Protein AF-A0A7S2IEH0-F1 (afdb_monomer_lite)

Foldseek 3Di:
DDDDDDDDDDPDPDPPDDDDDDDPLQPWDDQPNFIFGALDNDADPLLSVQLNVVVVCLVVVHDDDDDDDPPRCNLSSVLRNVVSVCVVPVPSDDDDDDDDDPVVLVVSLLSNLSSLQSVLVVVVVVVVVVVVVVVVDDDDDDDDDDDDDDDDDDDDDDDDDPDDPPPDDDPPPDPPDGRDFFFDPDLCARNRPQAAADDDDQCCVVPPQPVLVPDDDRVSSVVVLCQQQPPVNVVVCVVPPPPGHHDVVNVVDVVVDPPDDGGRGRHD

InterPro domains:
  IPR006554 Helicase-like, DEXD box c2 type [SM00488] (34-268)
  IPR006935 Helicase/UvrB, N-terminal [PF04851] (46-89)
  IPR010614 RAD3-like helicase, DEAD [PF06733] (195-265)
  IPR014013 Helicase superfamily 1/2, ATP-binding domain, DinG/Rad3-type [PS51193] (33-268)
  IPR027417 P-loop containing nucleoside triphosphate hydrolase [G3DSA:3.40.50.300] (42-262)
  IPR027417 P-loop containing nucleoside triphosphate hydrolase [SSF52540] (37-121)
  IPR045028 Helicase superfamily 1/2, DinG/Rad3-like [PTHR11472] (32-268)

pLDDT: mean 73.83, std 25.25, range [25.39, 96.75]

Organism: NCBI:txid374047

Secondary structure (DSSP, 8-state):
-----------SS--------------EEEETTEEEE-SSS---HHHHHHHHHHHHHHHTT--------TTS-HHHHHHHHHHHHHHH-TTS-------SSHHHHHHHHHHHHHHHHHHHHHHHHHHHHHHHHHTT-------------------------------PPP------S-S--EE-SSTT-BTTTTB-EE----HHHH---HHHHT-SSHHHHHHHHHHHHSHHHHHHHHHSTTSS---HHHHHHHHH-TT-PPPSEEE-

Structure (mmCIF, N/CA/C/O backbone):
data_AF-A0A7S2IEH0-F1
#
_entry.id   AF-A0A7S2IEH0-F1
#
loop_
_atom_site.group_PDB
_atom_site.id
_atom_site.type_symbol
_atom_site.label_atom_id
_atom_site.label_alt_id
_atom_site.label_comp_id
_atom_site.label_asym_id
_atom_site.label_entity_id
_atom_site.label_seq_id
_atom_site.pdbx_PDB_ins_code
_atom_site.Cartn_x
_atom_site.Cartn_y
_atom_site.Cartn_z
_atom_site.occupancy
_atom_site.B_iso_or_equiv
_atom_site.auth_seq_id
_atom_site.auth_comp_id
_atom_site.auth_asym_id
_atom_site.auth_atom_id
_atom_site.pdbx_PDB_model_num
ATOM 1 N N . THR A 1 1 ? -47.058 40.972 47.457 1.00 34.44 1 THR A N 1
ATOM 2 C CA . THR A 1 1 ? -47.340 39.522 47.338 1.00 34.44 1 THR A CA 1
ATOM 3 C C . THR A 1 1 ? -46.187 38.897 46.562 1.00 34.44 1 THR A C 1
ATOM 5 O O . THR A 1 1 ? -45.991 39.262 45.419 1.00 34.44 1 THR A O 1
ATOM 8 N N . ARG A 1 2 ? -45.184 38.271 47.197 1.00 30.83 2 ARG A N 1
ATOM 9 C CA . ARG A 1 2 ? -45.156 36.898 47.764 1.00 30.83 2 ARG A CA 1
ATOM 10 C C . ARG A 1 2 ? -45.531 35.787 46.753 1.00 30.83 2 ARG A C 1
ATOM 12 O O . ARG A 1 2 ? -46.714 35.518 46.622 1.00 30.83 2 ARG A O 1
ATOM 19 N N . THR A 1 3 ? -44.499 35.208 46.103 1.00 35.09 3 THR A N 1
ATOM 20 C CA . THR A 1 3 ? -44.055 33.770 46.119 1.00 35.09 3 THR A CA 1
ATOM 21 C C . THR A 1 3 ? -45.079 32.634 45.888 1.00 35.09 3 THR A C 1
ATOM 23 O O . THR A 1 3 ? -46.183 32.771 46.406 1.00 35.09 3 THR A O 1
ATOM 26 N N . PRO A 1 4 ? -44.716 31.464 45.277 1.00 43.12 4 PRO A N 1
ATOM 27 C CA . PRO A 1 4 ? -43.420 30.758 45.429 1.00 43.12 4 PRO A CA 1
ATOM 28 C C . PRO A 1 4 ? -42.845 30.009 44.177 1.00 43.12 4 PRO A C 1
ATOM 30 O O . PRO A 1 4 ? -43.165 30.338 43.041 1.00 43.12 4 PRO A O 1
ATOM 33 N N . SER A 1 5 ? -41.935 29.055 44.447 1.00 31.53 5 SER A N 1
ATOM 34 C CA . SER A 1 5 ? -41.175 28.083 43.615 1.00 31.53 5 SER A CA 1
ATOM 35 C C . SER A 1 5 ? -42.046 27.021 42.885 1.00 31.53 5 SER A C 1
ATOM 37 O O . SER A 1 5 ? -43.262 27.070 43.022 1.00 31.53 5 SER A O 1
ATOM 39 N N . SER A 1 6 ? -41.556 26.051 42.080 1.00 33.84 6 SER A N 1
ATOM 40 C CA . SER A 1 6 ? -40.284 25.268 42.048 1.00 33.84 6 SER A CA 1
ATOM 41 C C . SER A 1 6 ? -39.990 24.662 40.646 1.00 33.84 6 SER A C 1
ATOM 43 O O . SER A 1 6 ? -40.944 24.366 39.941 1.00 33.84 6 SER A O 1
ATOM 45 N N . THR A 1 7 ? -38.748 24.595 40.130 1.00 33.69 7 THR A N 1
ATOM 46 C CA . THR A 1 7 ? -37.678 23.555 40.298 1.00 33.69 7 THR A CA 1
ATOM 47 C C . THR A 1 7 ? -37.847 22.281 39.431 1.00 33.69 7 THR A C 1
ATOM 49 O O . THR A 1 7 ? -38.966 21.842 39.210 1.00 33.69 7 THR A O 1
ATOM 52 N N . ALA A 1 8 ? -36.709 21.676 39.037 1.00 32.81 8 ALA A N 1
ATOM 53 C CA . ALA A 1 8 ? -36.485 20.481 38.189 1.00 32.81 8 ALA A CA 1
ATOM 54 C C . ALA A 1 8 ? -36.525 20.715 36.655 1.00 32.81 8 ALA A C 1
ATOM 56 O O . ALA A 1 8 ? -37.387 21.429 36.157 1.00 32.81 8 ALA A O 1
ATOM 57 N N . GLY A 1 9 ? -35.607 20.154 35.853 1.00 29.00 9 GLY A N 1
ATOM 58 C CA . GLY A 1 9 ? -34.389 19.396 36.201 1.00 29.00 9 GLY A CA 1
ATOM 59 C C . GLY A 1 9 ? -33.394 19.344 35.029 1.00 29.00 9 GLY A C 1
ATOM 60 O O . GLY A 1 9 ? -33.801 19.210 33.878 1.00 29.00 9 GLY A O 1
ATOM 61 N N . SER A 1 10 ? -32.095 19.496 35.307 1.00 37.19 10 SER A N 1
ATOM 62 C CA . SER A 1 10 ? -31.025 19.624 34.299 1.00 37.19 10 SER A CA 1
ATOM 63 C C . SER A 1 10 ? -29.939 18.559 34.504 1.00 37.19 10 SER A C 1
ATOM 65 O O . SER A 1 10 ? -28.841 18.854 34.978 1.00 37.19 10 SER A O 1
ATOM 67 N N . GLU A 1 11 ? -30.265 17.306 34.185 1.00 34.53 11 GLU A N 1
ATOM 68 C CA . GLU A 1 11 ? -29.500 16.124 34.612 1.00 34.53 11 GLU A CA 1
ATOM 69 C C . GLU A 1 11 ? -29.144 15.180 33.450 1.00 34.53 11 GLU A C 1
ATOM 71 O O . GLU A 1 11 ? -29.713 14.105 33.331 1.00 34.53 11 GLU A O 1
ATOM 76 N N . TRP A 1 12 ? -28.173 15.569 32.611 1.00 30.28 12 TRP A N 1
ATOM 77 C CA . TRP A 1 12 ? -27.385 14.633 31.773 1.00 30.28 12 TRP A CA 1
ATOM 78 C C . TRP A 1 12 ? -25.941 15.109 31.502 1.00 30.28 12 TRP A C 1
ATOM 80 O O . TRP A 1 12 ? -25.272 14.613 30.601 1.00 30.28 12 TRP A O 1
ATOM 90 N N . GLN A 1 13 ? -25.432 16.085 32.267 1.00 36.03 13 GLN A N 1
ATOM 91 C CA . GLN A 1 13 ? -24.200 16.818 31.919 1.00 36.03 13 GLN A CA 1
ATOM 92 C C . GLN A 1 13 ? -23.060 16.709 32.951 1.00 36.03 13 GLN A C 1
ATOM 94 O O . GLN A 1 13 ? -22.116 17.495 32.905 1.00 36.03 13 GLN A O 1
ATOM 99 N N . GLN A 1 14 ? -23.118 15.748 33.885 1.00 33.16 14 GLN A N 1
ATOM 100 C CA . GLN A 1 14 ? -22.094 15.570 34.926 1.00 33.16 14 GLN A CA 1
ATOM 101 C C . GLN A 1 14 ? -21.717 14.100 35.173 1.00 33.16 14 GLN A C 1
ATOM 103 O O . GLN A 1 14 ? -22.221 13.471 36.093 1.00 33.16 14 GLN A O 1
ATOM 108 N N . GLN A 1 15 ? -20.740 13.590 34.418 1.00 33.22 15 GLN A N 1
ATOM 109 C CA . GLN A 1 15 ? -19.871 12.492 34.884 1.00 33.22 15 GLN A CA 1
ATOM 110 C C . GLN A 1 15 ? -18.394 12.711 34.483 1.00 33.22 15 GLN A C 1
ATOM 112 O O . GLN A 1 15 ? -17.599 11.780 34.401 1.00 33.22 15 GLN A O 1
ATOM 117 N N . ALA A 1 16 ? -17.997 13.970 34.262 1.00 36.34 16 ALA A N 1
ATOM 118 C CA . ALA A 1 16 ? -16.620 14.367 33.962 1.00 36.34 16 ALA A CA 1
ATOM 119 C C . ALA A 1 16 ? -15.837 14.689 35.252 1.00 36.34 16 ALA A C 1
ATOM 121 O O . ALA A 1 16 ? -15.475 15.838 35.509 1.00 36.34 16 ALA A O 1
ATOM 122 N N . GLN A 1 17 ? -15.606 13.687 36.108 1.00 36.41 17 GLN A N 1
ATOM 123 C CA . GLN A 1 17 ? -14.842 13.896 37.344 1.00 36.41 17 GLN A CA 1
ATOM 124 C C . GLN A 1 17 ? -13.337 14.042 37.063 1.00 36.41 17 GLN A C 1
ATOM 126 O O . GLN A 1 17 ? -12.684 13.147 36.530 1.00 36.41 17 GLN A O 1
ATOM 131 N N . HIS A 1 18 ? -12.776 15.189 37.456 1.00 36.09 18 HIS A N 1
ATOM 132 C CA . HIS A 1 18 ? -11.356 15.508 37.315 1.00 36.09 18 HIS A CA 1
ATOM 133 C C . HIS A 1 18 ? -10.441 14.509 38.045 1.00 36.09 18 HIS A C 1
ATOM 135 O O . HIS A 1 18 ? -10.422 14.463 39.274 1.00 36.09 18 HIS A O 1
ATOM 141 N N . THR A 1 19 ? -9.529 13.865 37.312 1.00 35.16 19 THR A N 1
ATOM 142 C CA . THR A 1 19 ? -8.207 13.495 37.849 1.00 35.16 19 THR A CA 1
ATOM 143 C C . THR A 1 19 ? -7.098 13.967 36.907 1.00 35.16 19 THR A C 1
ATOM 145 O O . THR A 1 19 ? -7.180 13.835 35.690 1.00 35.16 19 THR A O 1
ATOM 148 N N . SER A 1 20 ? -6.059 14.594 37.469 1.00 48.09 20 SER A N 1
ATOM 149 C CA . SER A 1 20 ? -5.016 15.262 36.680 1.00 48.09 20 SER A CA 1
ATOM 150 C C . SER A 1 20 ? -3.916 14.294 36.239 1.00 48.09 20 SER A C 1
ATOM 152 O O . SER A 1 20 ? -2.984 13.993 36.993 1.00 48.09 20 SER A O 1
ATOM 154 N N . CYS A 1 21 ? -3.985 13.869 34.981 1.00 33.62 21 CYS A N 1
ATOM 155 C CA . CYS A 1 21 ? -2.861 13.303 34.246 1.00 33.62 21 CYS A CA 1
ATOM 156 C C . CYS A 1 21 ? -3.011 13.667 32.763 1.00 33.62 21 CYS A C 1
ATOM 158 O O . CYS A 1 21 ? -4.111 13.585 32.226 1.00 33.62 21 CYS A O 1
ATOM 160 N N . THR A 1 22 ? -1.929 14.044 32.079 1.00 41.47 22 THR A N 1
ATOM 161 C CA . THR A 1 22 ? -1.939 14.065 30.611 1.00 41.47 22 THR A CA 1
ATOM 162 C C . THR A 1 22 ? -2.039 12.621 30.131 1.00 41.47 22 THR A C 1
ATOM 164 O O . THR A 1 22 ? -1.089 11.856 30.289 1.00 41.47 22 THR A O 1
ATOM 167 N N . ALA A 1 23 ? -3.175 12.202 29.587 1.00 41.94 23 ALA A N 1
ATOM 168 C CA . ALA A 1 23 ? -3.263 10.887 28.962 1.00 41.94 23 ALA A CA 1
ATOM 169 C C . ALA A 1 23 ? -2.306 10.820 27.755 1.00 41.94 23 ALA A C 1
ATOM 171 O O . ALA A 1 23 ? -2.072 11.831 27.089 1.00 41.94 23 ALA A O 1
ATOM 172 N N . TYR A 1 24 ? -1.751 9.641 27.472 1.00 42.59 24 TYR A N 1
ATOM 173 C CA . TYR A 1 24 ? -1.640 9.258 26.067 1.00 42.59 24 TYR A CA 1
ATOM 174 C C . TYR A 1 24 ? -3.073 8.912 25.654 1.00 42.59 24 TYR A C 1
ATOM 176 O O . TYR A 1 24 ? -3.740 8.151 26.358 1.00 42.59 24 TYR A O 1
ATOM 184 N N . PHE A 1 25 ? -3.599 9.569 24.620 1.00 54.16 25 PHE A N 1
ATOM 185 C CA . PHE A 1 25 ? -4.976 9.345 24.177 1.00 54.16 25 PHE A CA 1
ATOM 186 C C . PHE A 1 25 ? -5.033 8.056 23.357 1.00 54.16 25 PHE A C 1
ATOM 188 O O . PHE A 1 25 ? -5.008 8.081 22.130 1.00 54.16 25 PHE A O 1
ATOM 195 N N . ASN A 1 26 ? -5.073 6.938 24.080 1.00 65.31 26 ASN A N 1
ATOM 196 C CA . ASN A 1 26 ? -5.214 5.586 23.555 1.00 65.31 26 ASN A CA 1
ATOM 197 C C . ASN A 1 26 ? -6.640 5.406 23.012 1.00 65.31 26 ASN A C 1
ATOM 199 O O . ASN A 1 26 ? -7.532 4.901 23.692 1.00 65.31 26 ASN A O 1
ATOM 203 N N . MET A 1 27 ? -6.864 5.889 21.791 1.00 81.25 27 MET A N 1
ATOM 204 C CA . MET A 1 27 ? -8.102 5.704 21.046 1.00 81.25 27 MET A CA 1
ATOM 205 C C . MET A 1 27 ? -8.136 4.298 20.446 1.00 81.25 27 MET A C 1
ATOM 207 O O . MET A 1 27 ? -7.524 3.984 19.419 1.00 81.25 27 MET A O 1
ATOM 211 N N . ARG A 1 28 ? -8.842 3.446 21.179 1.00 87.31 28 ARG A N 1
ATOM 212 C CA . ARG A 1 28 ? -9.063 2.026 20.946 1.00 87.31 28 ARG A CA 1
ATOM 213 C C . ARG A 1 28 ? -10.519 1.745 21.301 1.00 87.31 28 ARG A C 1
ATOM 215 O O . ARG A 1 28 ? -10.982 2.214 22.342 1.00 87.31 28 ARG A O 1
ATOM 222 N N . PHE A 1 29 ? -11.259 1.065 20.433 1.00 91.44 29 PHE A N 1
ATOM 223 C CA . PHE A 1 29 ? -12.692 0.836 20.632 1.00 91.44 29 PHE A CA 1
ATOM 224 C C . PHE A 1 29 ? -13.140 -0.505 20.053 1.00 91.44 29 PHE A C 1
ATOM 226 O O . PHE A 1 29 ? -12.597 -0.957 19.047 1.00 91.44 29 PHE A O 1
ATOM 233 N N . ASP A 1 30 ? -14.156 -1.111 20.673 1.00 93.56 30 ASP A N 1
ATOM 234 C CA . ASP A 1 30 ? -14.831 -2.277 20.104 1.00 93.56 30 ASP A CA 1
ATOM 235 C C . ASP A 1 30 ? -15.782 -1.856 18.978 1.00 93.56 30 ASP A C 1
ATOM 237 O O . ASP A 1 30 ? -16.592 -0.934 19.120 1.00 93.56 30 ASP A O 1
ATOM 241 N N . LEU A 1 31 ? -15.685 -2.566 17.861 1.00 93.62 31 LEU A N 1
ATOM 242 C CA . LEU A 1 31 ? -16.543 -2.455 16.698 1.00 93.62 31 LEU A CA 1
ATOM 243 C C . LEU A 1 31 ? -17.179 -3.817 16.420 1.00 93.62 31 LEU A C 1
ATOM 245 O O . LEU A 1 31 ? -16.678 -4.600 15.614 1.00 93.62 31 LEU A O 1
ATOM 249 N N . ASP A 1 32 ? -18.299 -4.087 17.082 1.00 92.75 32 ASP A N 1
ATOM 250 C CA . ASP A 1 32 ? -19.078 -5.319 16.926 1.00 92.75 32 ASP A CA 1
ATOM 251 C C . ASP A 1 32 ? -18.200 -6.577 17.145 1.00 92.75 32 ASP A C 1
ATOM 253 O O . ASP A 1 32 ? -18.178 -7.490 16.311 1.00 92.75 32 ASP A O 1
ATOM 257 N N . GLY A 1 33 ? -17.432 -6.592 18.245 1.00 91.75 33 GLY A N 1
ATOM 258 C CA . GLY A 1 33 ? -16.516 -7.676 18.626 1.00 91.75 33 GLY A CA 1
ATOM 259 C C . GLY A 1 33 ? -15.107 -7.603 18.020 1.00 91.75 33 GLY A C 1
ATOM 260 O O . GLY A 1 33 ? -14.332 -8.544 18.190 1.00 91.75 33 GLY A O 1
ATOM 261 N N . LEU A 1 34 ? -14.772 -6.532 17.291 1.00 94.19 34 LEU A N 1
ATOM 262 C CA . LEU A 1 34 ? -13.421 -6.262 16.790 1.00 94.19 34 LEU A CA 1
ATOM 263 C C . LEU A 1 34 ? -12.806 -5.064 17.515 1.00 94.19 34 LEU A C 1
ATOM 265 O O . LEU A 1 34 ? -13.311 -3.951 17.414 1.00 94.19 34 LEU A O 1
ATOM 269 N N . ASP A 1 35 ? -11.658 -5.277 18.144 1.00 94.25 35 ASP A N 1
ATOM 270 C CA . ASP A 1 35 ? -10.826 -4.230 18.737 1.00 94.25 35 ASP A CA 1
ATOM 271 C C . ASP A 1 35 ? -10.100 -3.413 17.647 1.00 94.25 35 ASP A C 1
ATOM 273 O O . ASP A 1 35 ? -9.291 -3.964 16.897 1.00 94.25 35 ASP A O 1
ATOM 277 N N . VAL A 1 36 ? -10.403 -2.113 17.523 1.00 95.25 36 VAL A N 1
ATOM 278 C CA . VAL A 1 36 ? -9.885 -1.236 16.452 1.00 95.25 36 VAL A CA 1
ATOM 279 C C . VAL A 1 36 ? -8.898 -0.195 16.985 1.00 95.25 36 VAL A C 1
ATOM 281 O O . VAL A 1 36 ? -9.232 0.629 17.839 1.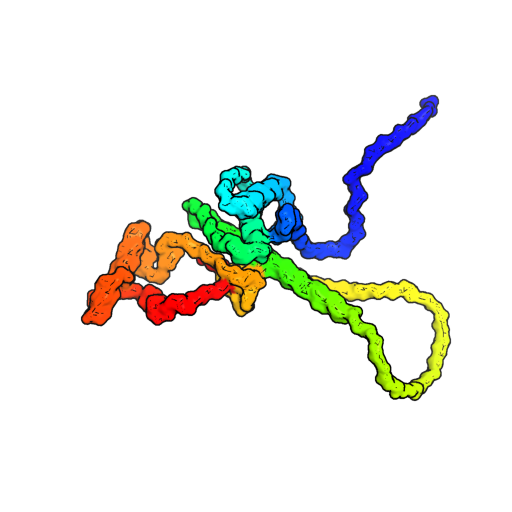00 95.25 36 VAL A O 1
ATOM 284 N N . PHE A 1 37 ? -7.697 -0.167 16.400 1.00 93.69 37 PHE A N 1
ATOM 285 C CA . PHE A 1 37 ? -6.639 0.801 16.706 1.00 93.69 37 PHE A CA 1
ATOM 286 C C . PHE A 1 37 ? -6.756 2.047 15.808 1.00 93.69 37 PHE A C 1
ATOM 288 O O . PHE A 1 37 ? -6.493 1.977 14.604 1.00 93.69 37 PHE A O 1
ATOM 295 N N . PHE A 1 38 ? -7.124 3.202 16.378 1.00 94.25 38 PHE A N 1
ATOM 296 C CA . PHE A 1 38 ? -7.359 4.444 15.627 1.00 94.25 38 PHE A CA 1
ATOM 297 C C . PHE A 1 38 ? -6.396 5.581 16.038 1.00 94.25 38 PHE A C 1
ATOM 299 O O . PHE A 1 38 ? -6.415 5.993 17.195 1.00 94.25 38 PHE A O 1
ATOM 306 N N . PRO A 1 39 ? -5.567 6.133 15.126 1.00 91.19 39 PRO A N 1
ATOM 307 C CA . PRO A 1 39 ? -4.431 6.997 15.487 1.00 91.19 39 PRO A CA 1
ATOM 308 C C . PRO A 1 39 ? -4.774 8.463 15.830 1.00 91.19 39 PRO A C 1
ATOM 310 O O . PRO A 1 39 ? -3.865 9.285 15.955 1.00 91.19 39 PRO A O 1
ATOM 313 N N . TYR A 1 40 ? -6.054 8.821 15.982 1.00 89.94 40 TYR A N 1
ATOM 314 C CA . TYR A 1 40 ? -6.503 10.194 16.260 1.00 89.94 40 TYR A CA 1
ATOM 315 C C . TYR A 1 40 ? -7.406 10.258 17.495 1.00 89.94 40 TYR A C 1
ATOM 317 O O . TYR A 1 40 ? -8.205 9.357 17.726 1.00 89.94 40 TYR A O 1
ATOM 325 N N . GLU A 1 41 ? -7.338 11.372 18.239 1.00 85.44 41 GLU A N 1
ATOM 326 C CA . GLU A 1 41 ? -8.062 11.615 19.506 1.00 85.44 41 GLU A CA 1
ATOM 327 C C . GLU A 1 41 ? -9.589 11.412 19.418 1.00 85.44 41 GLU A C 1
ATOM 329 O O . GLU A 1 41 ? -10.242 11.198 20.436 1.00 85.44 41 GLU A O 1
ATOM 334 N N . ARG A 1 42 ? -10.194 11.530 18.226 1.00 87.12 42 ARG A N 1
ATOM 335 C CA . ARG A 1 42 ? -11.652 11.478 18.042 1.00 87.12 42 ARG A CA 1
ATOM 336 C C . ARG A 1 42 ? -12.031 10.786 16.743 1.00 87.12 42 ARG A C 1
ATOM 338 O O . ARG A 1 42 ? -11.414 11.019 15.708 1.00 87.12 42 ARG A O 1
ATOM 345 N N . ILE A 1 43 ? -13.103 10.010 16.828 1.00 90.94 43 ILE A N 1
ATOM 346 C CA . ILE A 1 43 ? -13.806 9.362 15.723 1.00 90.94 43 ILE A CA 1
ATOM 347 C C . ILE A 1 43 ? -15.140 10.087 15.491 1.00 90.94 43 ILE A C 1
ATOM 349 O O . ILE A 1 43 ? -15.851 10.404 16.448 1.00 90.94 43 ILE A O 1
ATOM 353 N N . TYR A 1 44 ? -15.484 10.365 14.234 1.00 90.62 44 TYR A N 1
ATOM 354 C CA . TYR A 1 44 ? -16.793 10.908 13.854 1.00 90.62 44 TYR A CA 1
ATOM 355 C C . TYR A 1 44 ? -17.840 9.790 13.712 1.00 90.62 44 TYR A C 1
ATOM 357 O O . TYR A 1 44 ? -17.508 8.635 13.434 1.00 90.62 44 TYR A O 1
ATOM 365 N N . LEU A 1 45 ? -19.126 10.112 13.875 1.00 90.69 45 L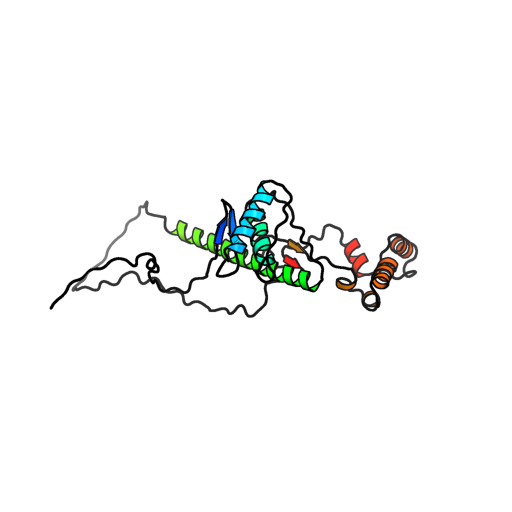EU A N 1
ATOM 366 C CA . LEU A 1 45 ? -20.197 9.108 13.830 1.00 90.69 45 LEU A CA 1
ATOM 367 C C . LEU A 1 45 ? -20.281 8.430 12.451 1.00 90.69 45 LEU A C 1
ATOM 369 O O . LEU A 1 45 ? -20.477 7.221 12.355 1.00 90.69 45 LEU A O 1
ATOM 373 N N . GLU A 1 46 ? -20.045 9.200 11.395 1.00 91.69 46 GLU A N 1
ATOM 374 C CA . GLU A 1 46 ? -20.005 8.779 9.997 1.00 91.69 46 GLU A CA 1
ATOM 375 C C . GLU A 1 46 ? -18.841 7.807 9.737 1.00 91.69 46 GLU A C 1
ATOM 377 O O . GLU A 1 46 ? -19.000 6.818 9.023 1.00 91.69 46 GLU A O 1
ATOM 382 N N . GLN A 1 47 ? -17.683 8.036 10.371 1.00 93.81 47 GLN A N 1
ATOM 383 C CA . GLN A 1 47 ? -16.528 7.130 10.313 1.00 93.81 47 GLN A CA 1
ATOM 384 C C . GLN A 1 47 ? -16.835 5.795 11.004 1.00 93.81 47 GLN A C 1
ATOM 386 O O . GLN A 1 47 ? -16.524 4.731 10.466 1.00 93.81 47 GLN A O 1
ATOM 391 N N . HIS A 1 48 ? -17.490 5.833 12.169 1.00 93.81 48 HIS A N 1
ATOM 392 C CA . HIS A 1 48 ? -17.912 4.625 12.882 1.00 93.81 48 HIS A CA 1
ATOM 393 C C . HIS A 1 48 ? -18.964 3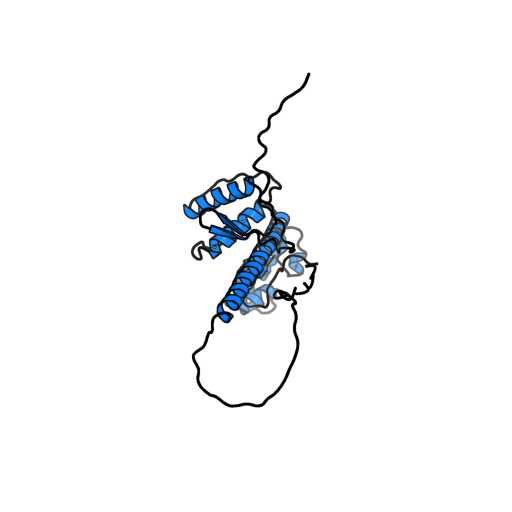.833 12.086 1.00 93.81 48 HIS A C 1
ATOM 395 O O . HIS A 1 48 ? -18.883 2.604 12.009 1.00 93.81 48 HIS A O 1
ATOM 401 N N . GLN A 1 49 ? -19.939 4.514 11.475 1.00 94.12 49 GLN A N 1
ATOM 402 C CA . GLN A 1 49 ? -20.946 3.885 10.616 1.00 94.12 49 GLN A CA 1
ATOM 403 C C . GLN A 1 49 ? -20.306 3.249 9.374 1.00 94.12 49 GLN A C 1
ATOM 405 O O . GLN A 1 49 ? -20.605 2.097 9.062 1.00 94.12 49 GLN A O 1
ATOM 410 N N . TYR A 1 50 ? -19.373 3.946 8.718 1.00 95.44 50 TYR A N 1
ATOM 411 C CA . TYR A 1 50 ? -18.602 3.409 7.596 1.00 95.44 50 TYR A CA 1
ATOM 412 C C . TYR A 1 50 ? -17.816 2.150 7.983 1.00 95.44 50 TYR A C 1
ATOM 414 O O . TYR A 1 50 ? -17.922 1.129 7.302 1.00 95.44 50 TYR A O 1
ATOM 422 N N . MET A 1 51 ? -17.072 2.190 9.095 1.00 95.81 51 MET A N 1
ATOM 423 C CA . MET A 1 51 ? -16.283 1.041 9.545 1.00 95.81 51 MET A CA 1
ATOM 424 C C . MET A 1 51 ? -17.161 -0.152 9.944 1.00 95.81 51 MET A C 1
ATOM 426 O O . MET A 1 51 ? -16.812 -1.281 9.611 1.00 95.81 51 MET A O 1
ATOM 430 N N . ARG A 1 52 ? -18.329 0.069 10.568 1.00 95.75 52 ARG A N 1
ATOM 431 C CA . ARG A 1 52 ? -19.305 -1.003 10.841 1.00 95.75 52 ARG A CA 1
ATOM 432 C C . ARG A 1 52 ? -19.770 -1.679 9.548 1.00 95.75 52 ARG A C 1
ATOM 434 O O . ARG A 1 52 ? -19.684 -2.899 9.435 1.00 95.75 52 ARG A O 1
ATOM 441 N N . SER A 1 53 ? -20.213 -0.896 8.566 1.00 96.19 53 SER A N 1
ATOM 442 C CA . SER A 1 53 ? -20.680 -1.417 7.274 1.00 96.19 53 SER A CA 1
ATOM 443 C C . SER A 1 53 ? -19.579 -2.158 6.507 1.00 96.19 53 SER A C 1
ATOM 445 O O . SER A 1 53 ? -19.845 -3.176 5.872 1.00 96.19 53 SER A O 1
ATOM 447 N N . LEU A 1 54 ? -18.330 -1.684 6.594 1.00 96.44 54 LEU A N 1
ATOM 448 C CA . LEU A 1 54 ? -17.175 -2.352 5.994 1.00 96.44 54 LEU A CA 1
ATOM 449 C C . LEU A 1 54 ? -16.830 -3.663 6.722 1.00 96.44 54 LEU A C 1
ATOM 451 O O . LEU A 1 54 ? -16.630 -4.674 6.054 1.00 96.44 54 LEU A O 1
ATOM 455 N N . LYS A 1 55 ? -16.843 -3.692 8.064 1.00 96.12 55 LYS A N 1
ATOM 456 C CA . LYS A 1 55 ? -16.651 -4.924 8.853 1.00 96.12 55 LYS A CA 1
ATOM 457 C C . LYS A 1 55 ? -17.680 -5.990 8.473 1.00 96.12 55 LYS A C 1
ATOM 459 O O . LYS A 1 55 ? -17.303 -7.112 8.162 1.00 96.12 55 LYS A O 1
ATOM 464 N N . GLN A 1 56 ? -18.958 -5.620 8.410 1.00 95.69 56 GLN A N 1
ATOM 465 C CA . GLN A 1 56 ? -20.045 -6.537 8.052 1.00 95.69 56 GLN A CA 1
ATOM 466 C C . GLN A 1 56 ? -19.891 -7.123 6.636 1.00 95.69 56 GLN A C 1
ATOM 468 O O . GLN A 1 56 ? -20.234 -8.282 6.414 1.00 95.69 56 GLN A O 1
ATOM 473 N N . ALA A 1 57 ? -19.336 -6.364 5.685 1.00 95.44 57 ALA A N 1
ATOM 474 C CA . ALA A 1 57 ? -19.036 -6.867 4.345 1.00 95.44 57 ALA A CA 1
ATOM 475 C C . ALA A 1 57 ? -17.861 -7.867 4.322 1.00 95.44 57 ALA A C 1
ATOM 477 O O . ALA A 1 57 ? -17.916 -8.850 3.581 1.00 95.44 57 ALA A O 1
ATOM 478 N N . LEU A 1 58 ? -16.831 -7.638 5.148 1.00 94.19 58 LEU A N 1
ATOM 479 C CA . LEU A 1 58 ? -15.682 -8.540 5.312 1.00 94.19 58 LEU A CA 1
ATOM 480 C C . LEU A 1 58 ? -16.090 -9.845 6.008 1.00 94.19 58 LEU A C 1
ATOM 482 O O . LEU A 1 58 ? -15.770 -10.919 5.503 1.00 94.19 58 LEU A O 1
ATOM 486 N N . ASP A 1 59 ? -16.847 -9.749 7.107 1.00 94.38 59 ASP A N 1
ATOM 487 C CA . ASP A 1 59 ? -17.386 -10.894 7.856 1.00 94.38 59 ASP A CA 1
ATOM 488 C C . ASP A 1 59 ? -18.288 -11.775 6.964 1.00 94.38 59 ASP A C 1
ATOM 490 O O . ASP A 1 59 ? -18.303 -12.999 7.091 1.00 94.38 59 ASP A O 1
ATOM 494 N N . ALA A 1 60 ? -19.018 -11.164 6.022 1.00 95.00 60 ALA A N 1
ATOM 495 C CA . ALA A 1 60 ? -19.842 -11.861 5.032 1.00 95.00 60 ALA A CA 1
ATOM 496 C C . ALA A 1 60 ? -19.059 -12.399 3.813 1.00 95.00 60 ALA A C 1
ATOM 498 O O . ALA A 1 60 ? -19.653 -13.055 2.955 1.00 95.00 60 ALA A O 1
ATOM 499 N N . GLY A 1 61 ? -17.758 -12.100 3.687 1.00 92.31 61 GLY A N 1
ATOM 500 C CA . GLY A 1 61 ? -16.935 -12.460 2.524 1.00 92.31 61 GLY A CA 1
ATOM 501 C C . GLY A 1 61 ? -17.395 -11.826 1.201 1.00 92.31 61 GLY A C 1
ATOM 502 O O . GLY A 1 61 ? -17.148 -12.385 0.132 1.00 92.31 61 GLY A O 1
ATOM 503 N N . GLY A 1 62 ? -18.116 -10.702 1.265 1.00 89.31 62 GLY A N 1
ATOM 504 C CA . GLY A 1 62 ? -18.845 -10.117 0.139 1.00 89.31 62 GLY A CA 1
ATOM 505 C C . GLY A 1 62 ? -18.212 -8.860 -0.464 1.00 89.31 62 GLY A C 1
ATOM 506 O O . GLY A 1 62 ? -17.209 -8.328 0.007 1.00 89.31 62 GLY A O 1
ATOM 507 N N . HIS A 1 63 ? -18.841 -8.347 -1.522 1.00 94.25 63 HIS A N 1
ATOM 508 C CA . HIS A 1 63 ? -18.527 -7.032 -2.087 1.00 94.25 63 HIS A CA 1
ATOM 509 C C . HIS A 1 63 ? -19.462 -5.964 -1.508 1.00 94.25 63 HIS A C 1
ATOM 511 O O . HIS A 1 63 ? -20.667 -6.187 -1.400 1.00 94.25 63 HIS A O 1
ATOM 517 N N . CYS A 1 64 ? -18.931 -4.778 -1.204 1.00 94.94 64 CYS A N 1
ATOM 518 C CA . CYS A 1 64 ? -19.712 -3.628 -0.747 1.00 94.94 64 CYS A CA 1
ATOM 519 C C . CYS A 1 64 ? -19.404 -2.367 -1.563 1.00 94.94 64 CYS A C 1
ATOM 521 O O . CYS A 1 64 ? -18.255 -2.110 -1.924 1.00 94.94 64 CYS A O 1
ATOM 523 N N . LEU A 1 65 ? -20.426 -1.538 -1.780 1.00 96.44 65 LEU A N 1
ATOM 524 C CA . LEU A 1 65 ? -20.281 -0.171 -2.273 1.00 96.44 65 LEU A CA 1
ATOM 525 C C . LEU A 1 65 ? -20.520 0.782 -1.097 1.00 96.44 65 LEU A C 1
ATOM 527 O O . LEU A 1 65 ? -21.601 0.772 -0.516 1.00 96.44 65 LEU A O 1
ATOM 531 N N . LEU A 1 66 ? -19.509 1.574 -0.734 1.00 93.69 66 LEU A N 1
ATOM 532 C CA . LEU A 1 66 ? -19.553 2.460 0.433 1.00 93.69 66 LEU A CA 1
ATOM 533 C C . LEU A 1 66 ? -19.151 3.890 0.053 1.00 93.69 66 LEU A C 1
ATOM 535 O O . LEU A 1 66 ? -18.004 4.150 -0.333 1.00 93.69 66 LEU A O 1
ATOM 539 N N . GLU A 1 67 ? -20.096 4.813 0.204 1.00 93.19 67 GLU A N 1
ATOM 540 C CA . GLU A 1 67 ? -19.892 6.248 0.022 1.00 93.19 67 GLU A CA 1
ATOM 541 C C . GLU A 1 67 ? -19.429 6.909 1.332 1.00 93.19 67 GLU A C 1
ATOM 543 O O . GLU A 1 67 ? -19.888 6.563 2.418 1.00 93.19 67 GLU A O 1
ATOM 548 N N . MET A 1 68 ? -18.511 7.873 1.225 1.00 89.94 68 MET A N 1
ATOM 549 C CA . MET A 1 68 ? -18.204 8.847 2.276 1.00 89.94 68 MET A CA 1
ATOM 550 C C . MET A 1 68 ? -17.895 10.193 1.611 1.00 89.94 68 MET A C 1
ATOM 552 O O . MET A 1 68 ? -17.201 10.198 0.587 1.00 89.94 68 MET A O 1
ATOM 556 N N . PRO A 1 69 ? -18.329 11.328 2.185 1.00 90.50 69 PRO A N 1
ATOM 557 C CA . PRO A 1 69 ? -17.979 12.644 1.668 1.00 90.50 69 PRO A CA 1
ATOM 558 C C . PRO A 1 69 ? -16.481 12.939 1.843 1.00 90.50 69 PRO A C 1
ATOM 560 O O . PRO A 1 69 ? -15.834 12.499 2.799 1.00 90.50 69 PRO A O 1
ATOM 563 N N . THR A 1 70 ? -15.917 13.707 0.912 1.00 87.06 70 THR A N 1
ATOM 564 C CA . THR A 1 70 ? -14.491 14.074 0.886 1.00 87.06 70 THR A CA 1
ATOM 565 C C . THR A 1 70 ? -14.048 14.810 2.152 1.00 87.06 70 THR A C 1
ATOM 567 O O . THR A 1 70 ? -14.788 15.633 2.683 1.00 87.06 70 THR A O 1
ATOM 570 N N . GLY A 1 71 ? -12.816 14.558 2.607 1.00 81.38 71 GLY A N 1
ATOM 571 C CA . GLY A 1 71 ? -12.224 15.221 3.780 1.00 81.38 71 GLY A CA 1
ATOM 572 C C . GLY A 1 71 ? -12.534 14.569 5.135 1.00 81.38 71 GLY A C 1
ATOM 573 O O . GLY A 1 71 ? -11.974 14.981 6.142 1.00 81.38 71 GLY A O 1
ATOM 574 N N . THR A 1 72 ? -13.357 13.517 5.181 1.00 82.12 72 THR A N 1
ATOM 575 C CA . THR A 1 72 ? -13.758 12.826 6.428 1.00 82.12 72 THR A CA 1
ATOM 576 C C . THR A 1 72 ? -12.799 11.721 6.902 1.00 82.12 72 THR A C 1
ATOM 578 O O . THR A 1 72 ? -13.176 10.877 7.711 1.00 82.12 72 THR A O 1
ATOM 581 N N . GLY A 1 73 ? -11.552 11.687 6.418 1.00 86.69 73 GLY A N 1
ATOM 582 C CA . GLY A 1 73 ? -10.555 10.690 6.845 1.00 86.69 73 GLY A CA 1
ATOM 583 C C . GLY A 1 73 ? -10.874 9.243 6.438 1.00 86.69 73 GLY A C 1
ATOM 584 O O . GLY A 1 73 ? -10.485 8.313 7.144 1.00 86.69 73 GLY A O 1
ATOM 585 N N . LYS A 1 74 ? -11.593 9.038 5.321 1.00 92.50 74 LYS A N 1
ATOM 586 C CA . LYS A 1 74 ? -11.979 7.710 4.797 1.00 92.50 74 LYS A CA 1
ATOM 587 C C . LYS A 1 74 ? -10.806 6.723 4.752 1.00 92.50 74 LYS A C 1
ATOM 589 O O . LYS A 1 74 ? -10.976 5.573 5.148 1.00 92.50 74 LYS A O 1
ATOM 594 N N . THR A 1 75 ? -9.651 7.173 4.260 1.00 94.06 75 THR A N 1
ATOM 595 C CA . THR A 1 75 ? -8.443 6.356 4.092 1.00 94.06 75 THR A CA 1
ATOM 596 C C . THR A 1 75 ? -7.966 5.817 5.446 1.00 94.06 75 THR A C 1
ATOM 598 O O . THR A 1 75 ? -8.042 4.607 5.643 1.00 94.06 75 THR A O 1
ATOM 601 N N . VAL A 1 76 ? -7.649 6.682 6.420 1.00 94.12 76 VAL A N 1
ATOM 602 C CA . VAL A 1 76 ? -7.379 6.313 7.827 1.00 94.12 76 VAL A CA 1
ATOM 603 C C . VAL A 1 76 ? -8.390 5.301 8.364 1.00 94.12 76 VAL A C 1
ATOM 605 O O . VAL A 1 76 ? -7.995 4.279 8.912 1.00 94.12 76 VAL A O 1
ATOM 608 N N . CYS A 1 77 ? -9.693 5.558 8.208 1.00 94.62 77 CYS A N 1
ATOM 609 C CA . CYS A 1 77 ? -10.740 4.697 8.767 1.00 94.62 77 CYS A CA 1
ATOM 610 C C . CYS A 1 77 ? -10.721 3.292 8.153 1.00 94.62 77 CYS A C 1
ATOM 612 O O . CYS A 1 77 ? -10.824 2.299 8.871 1.00 94.62 77 CYS A O 1
ATOM 614 N N . LEU A 1 78 ? -10.538 3.195 6.834 1.00 96.12 78 LEU A N 1
ATOM 615 C CA . LEU A 1 78 ? -10.351 1.919 6.152 1.00 96.12 78 LEU A CA 1
ATOM 616 C C . LEU A 1 78 ? -9.068 1.229 6.634 1.00 96.12 78 LEU A C 1
ATOM 618 O O . LEU A 1 78 ? -9.118 0.059 6.997 1.00 96.12 78 LEU A O 1
ATOM 622 N N . LEU A 1 79 ? -7.936 1.936 6.681 1.00 95.81 79 LEU A N 1
ATOM 623 C CA . LEU A 1 79 ? -6.641 1.359 7.055 1.00 95.81 79 LEU A CA 1
ATOM 624 C C . LEU A 1 79 ? -6.622 0.876 8.514 1.00 95.81 79 LEU A C 1
ATOM 626 O O . LEU A 1 79 ? -6.222 -0.261 8.769 1.00 95.81 79 LEU A O 1
ATOM 630 N N . SER A 1 80 ? -7.114 1.678 9.462 1.00 95.31 80 SER A N 1
ATOM 631 C CA . SER A 1 80 ? -7.306 1.274 10.863 1.00 95.31 80 SER A CA 1
ATOM 632 C C . SER A 1 80 ? -8.201 0.047 10.983 1.00 95.31 80 SER A C 1
ATOM 634 O O . SER A 1 80 ? -7.866 -0.869 11.736 1.00 95.31 80 SER A O 1
ATOM 636 N N . LEU A 1 81 ? -9.299 -0.023 10.222 1.00 96.06 81 LEU A N 1
ATOM 637 C CA . LEU A 1 81 ? -10.171 -1.190 10.257 1.00 96.06 81 LEU A CA 1
ATOM 638 C C . LEU A 1 81 ? -9.487 -2.439 9.695 1.00 96.06 81 LEU A C 1
ATOM 640 O O . LEU A 1 81 ? -9.417 -3.437 10.404 1.00 96.06 81 LEU A O 1
ATOM 644 N N . ILE A 1 82 ? -8.984 -2.413 8.453 1.00 95.50 82 ILE A N 1
ATOM 645 C CA . ILE A 1 82 ? -8.451 -3.629 7.813 1.00 95.50 82 ILE A CA 1
ATOM 646 C C . ILE A 1 82 ? -7.203 -4.145 8.532 1.00 95.50 82 ILE A C 1
ATOM 648 O O . ILE A 1 82 ? -7.062 -5.353 8.697 1.00 95.50 82 ILE A O 1
ATOM 652 N N . THR A 1 83 ? -6.333 -3.259 9.031 1.00 93.56 83 THR A N 1
ATOM 653 C CA . THR A 1 83 ? -5.140 -3.684 9.780 1.00 93.56 83 THR A CA 1
ATOM 654 C C . THR A 1 83 ? -5.514 -4.305 11.126 1.00 93.56 83 THR A C 1
ATOM 656 O O . THR A 1 83 ? -4.928 -5.320 11.505 1.00 93.56 83 THR A O 1
ATOM 659 N N . SER A 1 84 ? -6.518 -3.767 11.828 1.00 93.88 84 SER A N 1
ATOM 660 C CA . SER A 1 84 ? -7.059 -4.381 13.050 1.00 93.88 84 SER A CA 1
ATOM 661 C C . SER A 1 84 ? -7.756 -5.717 12.743 1.00 93.88 84 SER A C 1
ATOM 663 O O . SER A 1 84 ? -7.521 -6.714 13.421 1.00 93.88 84 SER A O 1
ATOM 665 N N . TYR A 1 85 ? -8.529 -5.779 11.655 1.00 94.62 85 TYR A N 1
ATOM 666 C CA . TYR A 1 85 ? -9.223 -6.984 11.194 1.00 94.62 85 TYR A CA 1
ATOM 667 C C . TYR A 1 85 ? -8.254 -8.120 10.841 1.00 94.62 85 TYR A C 1
ATOM 669 O O . TYR A 1 85 ? -8.477 -9.252 11.256 1.00 94.62 85 TYR A O 1
ATOM 677 N N . GLN A 1 86 ? -7.161 -7.826 10.127 1.00 92.56 86 GLN A N 1
ATOM 678 C CA . GLN A 1 86 ? -6.098 -8.785 9.794 1.00 92.56 86 GLN A CA 1
ATOM 679 C C . GLN A 1 86 ? -5.293 -9.241 11.021 1.00 92.56 86 GLN A C 1
ATOM 681 O O . GLN A 1 86 ? -4.767 -10.350 11.026 1.00 92.56 86 GLN A O 1
ATOM 686 N N . PHE A 1 87 ? -5.189 -8.402 12.057 1.00 90.00 87 PHE A N 1
ATOM 687 C CA . PHE A 1 87 ? -4.543 -8.769 13.320 1.00 90.00 87 PHE A CA 1
ATOM 688 C C . PHE A 1 87 ? -5.409 -9.743 14.133 1.00 90.00 87 PHE A C 1
ATOM 690 O O . PHE A 1 87 ? -4.900 -10.751 14.616 1.00 90.00 87 PHE A O 1
ATOM 697 N N . ALA A 1 88 ? -6.720 -9.493 14.214 1.00 91.31 88 ALA A N 1
ATOM 698 C CA . ALA A 1 88 ? -7.675 -10.414 14.833 1.00 91.31 88 ALA A CA 1
ATOM 699 C C . ALA A 1 88 ? -7.900 -11.696 14.003 1.00 91.31 88 ALA A C 1
ATOM 701 O O . ALA A 1 88 ? -8.110 -12.768 14.566 1.00 91.31 88 ALA A O 1
ATOM 702 N N . ASN A 1 89 ? -7.826 -11.601 12.670 1.00 89.62 89 ASN A N 1
ATOM 703 C CA . ASN A 1 89 ? -8.079 -12.694 11.730 1.00 89.62 89 ASN A CA 1
ATOM 704 C C . ASN A 1 89 ? -6.881 -12.897 10.777 1.00 89.62 89 ASN A C 1
ATOM 706 O O . ASN A 1 89 ? -6.918 -12.420 9.638 1.00 89.62 89 ASN A O 1
ATOM 710 N N . PRO A 1 90 ? -5.839 -13.657 11.170 1.00 85.44 90 PRO A N 1
ATOM 711 C CA . PRO A 1 90 ? -4.672 -13.924 10.316 1.00 85.44 90 PRO A CA 1
ATOM 712 C C . PRO A 1 90 ? -4.990 -14.611 8.973 1.00 85.44 90 PRO A C 1
ATOM 714 O O . PRO A 1 90 ? -4.179 -14.589 8.050 1.00 85.44 90 PRO A O 1
ATOM 717 N N . SER A 1 91 ? -6.177 -15.211 8.841 1.00 85.69 91 SER A N 1
ATOM 718 C CA . SER A 1 91 ? -6.704 -15.805 7.607 1.00 85.69 91 SER A CA 1
ATOM 719 C C . SER A 1 91 ? -7.278 -14.792 6.603 1.00 85.69 91 SER A C 1
ATOM 721 O O . SER A 1 91 ? -7.553 -15.176 5.468 1.00 85.69 91 SER A O 1
ATOM 723 N N . ALA A 1 92 ? -7.438 -13.513 6.968 1.00 84.56 92 ALA A N 1
ATOM 724 C CA . ALA A 1 92 ? -8.081 -12.484 6.138 1.00 84.56 92 ALA A CA 1
ATOM 725 C C . ALA A 1 92 ? -7.303 -12.091 4.860 1.00 84.56 92 ALA A C 1
ATOM 727 O O . ALA A 1 92 ? -7.795 -11.308 4.048 1.00 84.56 92 ALA A O 1
ATOM 728 N N . GLY A 1 93 ? -6.097 -12.629 4.657 1.00 87.44 93 GLY A N 1
ATOM 729 C CA . GLY A 1 93 ? -5.316 -12.429 3.438 1.00 87.44 93 GLY A CA 1
ATOM 730 C C . GLY A 1 93 ? -4.668 -11.045 3.326 1.00 87.44 93 GLY A C 1
ATOM 731 O O . GLY A 1 93 ? -4.442 -10.347 4.316 1.00 87.44 93 GLY A O 1
ATOM 732 N N . LYS A 1 94 ? -4.301 -10.666 2.097 1.00 91.44 94 LYS A N 1
ATOM 733 C CA . LYS A 1 94 ? -3.565 -9.428 1.793 1.00 91.44 94 LYS A CA 1
ATOM 734 C C . LYS A 1 94 ? -4.521 -8.301 1.401 1.00 91.44 94 LYS A C 1
ATOM 736 O O . LYS A 1 94 ? -5.430 -8.518 0.605 1.00 91.44 94 LYS A O 1
ATOM 741 N N . LEU A 1 95 ? -4.251 -7.087 1.880 1.00 93.62 95 LEU A N 1
ATOM 742 C CA . LEU A 1 95 ? -4.883 -5.878 1.354 1.00 93.62 95 LEU A CA 1
ATOM 743 C C . LEU A 1 95 ? -4.280 -5.547 -0.018 1.00 93.62 95 LEU A C 1
ATOM 745 O O . LEU A 1 95 ? -3.060 -5.541 -0.171 1.00 93.62 95 LEU A O 1
ATOM 749 N N . VAL A 1 96 ? -5.132 -5.209 -0.984 1.00 95.62 96 VAL A N 1
ATOM 750 C CA . VAL A 1 96 ? -4.740 -4.520 -2.220 1.00 95.62 96 VAL A CA 1
ATOM 751 C C . VAL A 1 96 ? -5.510 -3.205 -2.251 1.00 95.62 96 VAL A C 1
ATOM 753 O O . VAL A 1 96 ? -6.740 -3.215 -2.243 1.00 95.62 96 VAL A O 1
ATOM 756 N N . TYR A 1 97 ? -4.796 -2.079 -2.239 1.00 96.44 97 TYR A N 1
ATOM 757 C CA . TYR A 1 97 ? -5.390 -0.743 -2.239 1.00 96.44 97 TYR A CA 1
ATOM 758 C C . TYR A 1 97 ? -5.079 -0.039 -3.561 1.00 96.44 97 TYR A C 1
ATOM 760 O O . TYR A 1 97 ? -3.915 0.117 -3.920 1.00 96.44 97 TYR A O 1
ATOM 768 N N . CYS A 1 98 ? -6.114 0.380 -4.288 1.00 95.75 98 CYS A N 1
ATOM 769 C CA . CYS A 1 98 ? -5.974 0.984 -5.612 1.00 95.75 98 CYS A CA 1
ATOM 770 C C . CYS A 1 98 ? -6.303 2.481 -5.563 1.00 95.75 98 CYS A C 1
ATOM 772 O O . CYS A 1 98 ? -7.445 2.855 -5.289 1.00 95.75 98 CYS A O 1
ATOM 774 N N . THR A 1 99 ? -5.326 3.331 -5.877 1.00 94.81 99 THR A N 1
ATOM 775 C CA . THR A 1 99 ? -5.519 4.774 -6.092 1.00 94.81 99 THR A CA 1
ATOM 776 C C . THR A 1 99 ? -5.670 5.102 -7.580 1.00 94.81 99 THR A C 1
ATOM 778 O O . THR A 1 99 ? -5.493 4.245 -8.448 1.00 94.81 99 THR A O 1
ATOM 781 N N . ARG A 1 100 ? -6.026 6.352 -7.900 1.00 93.62 100 ARG A N 1
ATOM 782 C CA . ARG A 1 100 ? -6.066 6.873 -9.275 1.00 93.62 100 ARG A CA 1
ATOM 783 C C . ARG A 1 100 ? -4.778 7.597 -9.657 1.00 93.62 100 ARG A C 1
ATOM 785 O O . ARG A 1 100 ? -4.419 7.605 -10.834 1.00 93.62 100 ARG A O 1
ATOM 792 N N . THR A 1 101 ? -4.108 8.233 -8.699 1.00 94.06 101 THR A N 1
ATOM 793 C CA . THR A 1 101 ? -2.908 9.042 -8.951 1.00 94.06 101 THR A CA 1
ATOM 794 C C . THR A 1 101 ? -1.761 8.703 -8.001 1.00 94.06 101 THR A C 1
ATOM 796 O O . THR A 1 101 ? -1.957 8.082 -6.958 1.00 94.06 101 THR A O 1
ATOM 799 N N . VAL A 1 102 ? -0.546 9.119 -8.378 1.00 91.88 102 VAL A N 1
ATOM 800 C CA . VAL A 1 102 ? 0.655 8.961 -7.544 1.00 91.88 102 VAL A CA 1
ATOM 801 C C . VAL A 1 102 ? 0.526 9.759 -6.236 1.00 91.88 102 VAL A C 1
ATOM 803 O O . VAL A 1 102 ? 0.622 9.128 -5.199 1.00 91.88 102 VAL A O 1
ATOM 806 N N . PRO A 1 103 ? 0.160 11.060 -6.206 1.00 92.69 103 PRO A N 1
ATOM 807 C CA . PRO A 1 103 ? -0.016 11.771 -4.933 1.00 92.69 103 PRO A CA 1
ATOM 808 C C . PRO A 1 103 ? -1.003 11.108 -3.956 1.00 92.69 103 PRO A C 1
ATOM 810 O O . PRO A 1 103 ? -0.730 11.060 -2.763 1.00 92.69 103 PRO A O 1
ATOM 813 N N . GLU A 1 104 ? -2.112 10.537 -4.446 1.00 93.00 104 GLU A N 1
ATOM 814 C CA . GLU A 1 104 ? -3.020 9.730 -3.609 1.00 93.00 104 GLU A CA 1
ATOM 815 C C . GLU A 1 104 ? -2.326 8.492 -3.016 1.00 93.00 104 GLU A C 1
ATOM 817 O O . GLU A 1 104 ? -2.604 8.115 -1.882 1.00 93.00 104 GLU A O 1
ATOM 822 N N . MET A 1 105 ? -1.452 7.846 -3.791 1.00 94.31 105 MET A N 1
ATOM 823 C CA . MET A 1 105 ? -0.715 6.636 -3.422 1.00 94.31 105 MET A CA 1
ATOM 824 C C . MET A 1 105 ? 0.276 6.924 -2.287 1.00 94.31 105 MET A C 1
ATOM 826 O O . MET A 1 105 ? 0.203 6.272 -1.248 1.00 94.31 105 MET A O 1
ATOM 830 N N . ASN A 1 106 ? 1.114 7.954 -2.437 1.00 92.56 106 ASN A N 1
ATOM 831 C CA . ASN A 1 106 ? 2.075 8.360 -1.408 1.00 92.56 106 ASN A CA 1
ATOM 832 C C . ASN A 1 106 ? 1.350 8.760 -0.101 1.00 92.56 106 ASN A C 1
ATOM 834 O O . ASN A 1 106 ? 1.719 8.296 0.976 1.00 92.56 106 ASN A O 1
ATOM 838 N N . SER A 1 107 ? 0.246 9.524 -0.175 1.00 92.69 107 SER A N 1
ATOM 839 C CA . SER A 1 107 ? -0.555 9.865 1.017 1.00 92.69 107 SER A CA 1
ATOM 840 C C . SER A 1 107 ? -1.176 8.642 1.710 1.00 92.69 107 SER A C 1
ATOM 842 O O . SER A 1 107 ? -1.228 8.599 2.938 1.00 92.69 107 SER A O 1
ATOM 844 N N . VAL A 1 108 ? -1.604 7.616 0.962 1.00 94.94 108 VAL A N 1
ATOM 845 C CA . VAL A 1 108 ? -2.065 6.340 1.547 1.00 94.94 108 VAL A CA 1
ATOM 846 C C . VAL A 1 108 ? -0.931 5.635 2.300 1.00 94.94 108 VAL A C 1
ATOM 848 O O . VAL A 1 108 ? -1.180 5.057 3.358 1.00 94.94 108 VAL A O 1
ATOM 851 N N . MET A 1 109 ? 0.307 5.702 1.801 1.00 92.75 109 MET A N 1
ATOM 852 C CA . MET A 1 109 ? 1.469 5.088 2.452 1.00 92.75 109 MET A CA 1
ATOM 853 C C . MET A 1 109 ? 1.895 5.841 3.725 1.00 92.75 109 MET A C 1
ATOM 855 O O . MET A 1 109 ? 2.177 5.198 4.738 1.00 92.75 109 MET A O 1
ATOM 859 N N . GLU A 1 110 ? 1.844 7.178 3.732 1.00 91.44 110 GLU A N 1
ATOM 860 C CA . GLU A 1 110 ? 2.049 7.999 4.939 1.00 91.44 110 GLU A CA 1
ATOM 861 C C . GLU A 1 110 ? 0.983 7.727 6.021 1.00 91.44 110 GLU A C 1
ATOM 863 O O . GLU A 1 110 ? 1.307 7.549 7.205 1.00 91.44 110 GLU A O 1
ATOM 868 N N . GLU A 1 111 ? -0.296 7.644 5.633 1.00 93.06 111 GLU A N 1
ATOM 869 C CA . GLU A 1 111 ? -1.386 7.277 6.544 1.00 93.06 111 GLU A CA 1
ATOM 870 C C . GLU A 1 111 ? -1.221 5.842 7.075 1.00 93.06 111 GLU A C 1
ATOM 872 O O . GLU A 1 111 ? -1.373 5.610 8.277 1.00 93.06 111 GLU A O 1
ATOM 877 N N . LEU A 1 112 ? -0.839 4.882 6.224 1.00 93.00 112 LEU A N 1
ATOM 878 C CA . LEU A 1 112 ? -0.602 3.493 6.623 1.00 93.00 112 LEU A CA 1
ATOM 879 C C . LEU A 1 112 ? 0.563 3.370 7.614 1.00 93.00 112 LEU A C 1
ATOM 881 O O . LEU A 1 112 ? 0.420 2.708 8.644 1.00 93.00 112 LEU A O 1
ATOM 885 N N . ALA A 1 113 ? 1.689 4.038 7.358 1.00 90.56 113 ALA A N 1
ATOM 886 C CA . ALA A 1 113 ? 2.816 4.069 8.286 1.00 90.56 113 ALA A CA 1
ATOM 887 C C . ALA A 1 113 ? 2.435 4.714 9.632 1.00 90.56 113 ALA A C 1
ATOM 889 O O . ALA A 1 113 ? 2.902 4.269 10.685 1.00 90.56 113 ALA A O 1
ATOM 890 N N . THR A 1 114 ? 1.532 5.700 9.623 1.00 90.69 114 THR A N 1
ATOM 891 C CA . THR A 1 114 ? 0.969 6.312 10.837 1.00 90.69 114 THR A CA 1
ATOM 892 C C . THR A 1 114 ? 0.084 5.330 11.617 1.00 90.69 114 THR A C 1
ATOM 894 O O . THR A 1 114 ? 0.305 5.138 12.815 1.00 90.69 114 THR A O 1
ATOM 897 N N . VAL A 1 115 ? -0.860 4.650 10.953 1.00 91.31 115 VAL A N 1
ATOM 898 C CA . VAL A 1 115 ? -1.744 3.629 11.557 1.00 91.31 115 VAL A CA 1
ATOM 899 C C . VAL A 1 115 ? -0.935 2.471 12.152 1.00 91.31 115 VAL A C 1
ATOM 901 O O . VAL A 1 115 ? -1.147 2.099 13.308 1.00 91.31 115 VAL A O 1
ATOM 904 N N . LEU A 1 116 ? 0.026 1.925 11.398 1.00 90.50 116 LEU A N 1
ATOM 905 C CA . LEU A 1 116 ? 0.874 0.821 11.855 1.00 90.50 116 LEU A CA 1
ATOM 906 C C . LEU A 1 116 ? 1.747 1.233 13.047 1.00 90.50 116 LEU A C 1
ATOM 908 O O . LEU A 1 116 ? 1.831 0.490 14.021 1.00 90.50 116 LEU A O 1
ATOM 912 N N . SER A 1 117 ? 2.346 2.428 13.011 1.00 87.50 117 SER A N 1
ATOM 913 C CA . SER A 1 117 ? 3.161 2.946 14.121 1.00 87.50 117 SER A CA 1
ATOM 914 C C . SER A 1 117 ? 2.356 3.162 15.395 1.00 87.50 117 SER A C 1
ATOM 916 O O . SER A 1 117 ? 2.837 2.851 16.480 1.00 87.50 117 SER A O 1
ATOM 918 N N . TYR A 1 118 ? 1.128 3.665 15.276 1.00 89.38 118 TYR A N 1
ATOM 919 C CA . TYR A 1 118 ? 0.236 3.812 16.419 1.00 89.38 118 TYR A CA 1
ATOM 920 C C . TYR A 1 118 ? -0.128 2.448 17.023 1.00 89.38 118 TYR A C 1
ATOM 922 O O . TYR A 1 118 ? 0.012 2.250 18.229 1.00 89.38 118 TYR A O 1
ATOM 930 N N . ARG A 1 119 ? -0.504 1.470 16.184 1.00 89.00 119 ARG A N 1
ATOM 931 C CA . ARG A 1 119 ? -0.773 0.092 16.627 1.00 89.00 119 ARG A CA 1
ATOM 932 C C . ARG A 1 119 ? 0.444 -0.541 17.321 1.00 89.00 119 ARG A C 1
ATOM 934 O O . ARG A 1 119 ? 0.260 -1.252 18.304 1.00 89.00 119 ARG A O 1
ATOM 941 N N . ALA A 1 120 ? 1.663 -0.242 16.864 1.00 86.44 120 ALA A N 1
ATOM 942 C CA . ALA A 1 120 ? 2.913 -0.639 17.522 1.00 86.44 120 ALA A CA 1
ATOM 943 C C . ALA A 1 120 ? 2.959 -0.203 18.987 1.00 86.44 120 ALA A C 1
ATOM 945 O O . ALA A 1 120 ? 3.156 -1.017 19.886 1.00 86.44 120 ALA A O 1
ATOM 946 N N . GLU A 1 121 ? 2.778 1.101 19.201 1.00 85.56 121 GLU A N 1
ATOM 947 C CA . GLU A 1 121 ? 2.947 1.751 20.497 1.00 85.56 121 GLU A CA 1
ATOM 948 C C . GLU A 1 121 ? 1.864 1.264 21.474 1.00 85.56 121 GLU A C 1
ATOM 950 O O . GLU A 1 121 ? 2.170 0.976 22.627 1.00 85.56 121 GLU A O 1
ATOM 955 N N . GLN A 1 122 ? 0.634 1.042 20.994 1.00 86.31 122 GLN A N 1
ATOM 956 C CA . GLN A 1 122 ? -0.449 0.451 21.792 1.00 86.31 122 GLN A CA 1
ATOM 957 C C . GLN A 1 122 ? -0.177 -1.013 22.193 1.00 86.31 122 GLN A C 1
ATOM 959 O O . GLN A 1 122 ? -0.343 -1.362 23.359 1.00 86.31 122 GLN A O 1
ATOM 964 N N . LEU A 1 123 ? 0.271 -1.872 21.266 1.00 86.12 123 LEU A N 1
ATOM 965 C CA . LEU A 1 123 ? 0.565 -3.283 21.571 1.00 86.12 123 LEU A CA 1
ATOM 966 C C . LEU A 1 123 ? 1.783 -3.444 22.500 1.00 86.12 123 LEU A C 1
ATOM 968 O O . LEU A 1 123 ? 1.817 -4.360 23.320 1.00 86.12 123 LEU A O 1
ATOM 972 N N . GLN A 1 124 ? 2.764 -2.542 22.410 1.00 84.88 124 GLN A N 1
ATOM 973 C CA . GLN A 1 124 ? 3.890 -2.488 23.345 1.00 84.88 124 GLN A CA 1
ATOM 974 C C . GLN A 1 124 ? 3.455 -1.998 24.734 1.00 84.88 124 GLN A C 1
ATOM 976 O O . GLN A 1 124 ? 3.897 -2.555 25.739 1.00 84.88 124 GLN A O 1
ATOM 981 N N . ASP A 1 125 ? 2.577 -0.995 24.824 1.00 84.31 125 ASP A N 1
ATOM 982 C CA . ASP A 1 125 ? 2.026 -0.539 26.107 1.00 84.31 125 ASP A CA 1
ATOM 983 C C . ASP A 1 125 ? 1.173 -1.629 26.790 1.00 84.31 125 ASP A C 1
ATOM 985 O O . ASP A 1 125 ? 1.231 -1.759 28.014 1.00 84.31 125 ASP A O 1
ATOM 989 N N . ASP A 1 126 ? 0.429 -2.453 26.040 1.00 83.75 126 ASP A N 1
ATOM 990 C CA . ASP A 1 126 ? -0.287 -3.623 26.581 1.00 83.75 126 ASP A CA 1
ATOM 991 C C . ASP A 1 126 ? 0.683 -4.634 27.229 1.00 83.75 126 ASP A C 1
ATOM 993 O O . ASP A 1 126 ? 0.485 -5.039 28.377 1.00 83.75 126 ASP A O 1
ATOM 997 N N . GLN A 1 127 ? 1.764 -5.002 26.528 1.00 81.62 127 GLN A N 1
ATOM 998 C CA . GLN A 1 127 ? 2.789 -5.934 27.027 1.00 81.62 127 GLN A CA 1
ATOM 999 C C . GLN A 1 127 ? 3.469 -5.404 28.301 1.00 81.62 127 GLN A C 1
ATOM 1001 O O . GLN A 1 127 ? 3.508 -6.091 29.324 1.00 81.62 127 GLN A O 1
ATOM 1006 N N . ASN A 1 128 ? 3.917 -4.143 28.281 1.00 80.50 128 ASN A N 1
ATOM 1007 C CA . ASN A 1 128 ? 4.553 -3.485 29.429 1.00 80.50 128 ASN A CA 1
ATOM 1008 C C . ASN A 1 128 ? 3.633 -3.396 30.665 1.00 80.50 128 ASN A C 1
ATOM 1010 O O . ASN A 1 128 ? 4.121 -3.331 31.794 1.00 80.50 128 ASN A O 1
ATOM 1014 N N . GLN A 1 129 ? 2.309 -3.361 30.483 1.00 75.44 129 GLN A N 1
ATOM 1015 C CA . GLN A 1 129 ? 1.355 -3.343 31.597 1.00 75.44 129 GLN A CA 1
ATOM 1016 C C . GLN A 1 129 ? 1.155 -4.729 32.227 1.00 75.44 129 GLN A C 1
ATOM 1018 O O . GLN A 1 129 ? 0.936 -4.807 33.437 1.00 75.44 129 GLN A O 1
ATOM 1023 N N . GLN A 1 130 ? 1.275 -5.811 31.452 1.00 66.56 130 GLN A N 1
ATOM 1024 C CA . GLN A 1 130 ? 1.141 -7.182 31.960 1.00 66.56 130 GLN A CA 1
ATOM 1025 C C . GLN A 1 130 ? 2.337 -7.587 32.842 1.00 66.56 130 GLN A C 1
ATOM 1027 O O . GLN A 1 130 ? 2.130 -8.062 33.959 1.00 66.56 130 GLN A O 1
ATOM 1032 N N . GLU A 1 131 ? 3.576 -7.301 32.422 1.00 63.16 131 GLU A N 1
ATOM 1033 C CA . GLU A 1 131 ? 4.794 -7.624 33.199 1.00 63.16 131 GLU A CA 1
ATOM 1034 C C . GLU A 1 131 ? 4.855 -6.936 34.580 1.00 63.16 131 GLU A C 1
ATOM 1036 O O . GLU A 1 131 ? 5.443 -7.458 35.535 1.00 63.16 131 GLU A O 1
ATOM 1041 N N . VAL A 1 132 ? 4.228 -5.760 34.701 1.00 61.12 132 VAL A N 1
ATOM 1042 C CA . VAL A 1 132 ? 4.135 -4.988 35.952 1.00 61.12 132 VAL A CA 1
ATOM 1043 C C . VAL A 1 132 ? 3.042 -5.526 36.888 1.00 61.12 132 VAL A C 1
ATOM 1045 O O . VAL A 1 132 ? 3.097 -5.266 38.091 1.00 61.12 132 VAL A O 1
ATOM 1048 N N . GLY A 1 133 ? 2.068 -6.281 36.370 1.00 54.16 133 GLY A N 1
ATOM 1049 C CA . GLY A 1 133 ? 1.019 -6.917 37.171 1.00 54.16 133 GLY A CA 1
ATOM 1050 C C . GLY A 1 133 ? 1.498 -8.169 37.911 1.00 54.16 133 GLY A C 1
ATOM 1051 O O . GLY A 1 133 ? 1.231 -8.314 39.103 1.00 54.16 133 GLY A O 1
ATOM 1052 N N . ASP A 1 134 ? 2.233 -9.044 37.222 1.00 51.44 134 ASP A N 1
ATOM 1053 C CA . ASP A 1 134 ? 2.601 -10.377 37.729 1.00 51.44 134 ASP A CA 1
ATOM 1054 C C . ASP A 1 134 ? 3.635 -10.318 38.874 1.00 51.44 134 ASP A C 1
ATOM 1056 O O . ASP A 1 134 ? 3.485 -10.956 39.917 1.00 51.44 134 ASP A O 1
ATOM 1060 N N . ASN A 1 135 ? 4.618 -9.414 38.768 1.00 51.59 135 ASN A N 1
ATOM 1061 C CA . ASN A 1 135 ? 5.635 -9.171 39.804 1.00 51.59 135 ASN A CA 1
ATOM 1062 C C . ASN A 1 135 ? 5.091 -8.558 41.121 1.00 51.59 135 ASN A C 1
ATOM 1064 O O . ASN A 1 135 ? 5.866 -8.242 42.025 1.00 51.59 135 ASN A O 1
ATOM 1068 N N . GLY A 1 136 ? 3.773 -8.371 41.255 1.00 45.84 136 GLY A N 1
ATOM 1069 C CA . GLY A 1 136 ? 3.120 -7.990 42.511 1.00 45.84 136 GLY A CA 1
ATOM 1070 C C . GLY A 1 136 ? 2.740 -9.168 43.424 1.00 45.84 136 GLY A C 1
ATOM 1071 O O . GLY A 1 136 ? 2.256 -8.926 44.530 1.00 45.84 136 GLY A O 1
ATOM 1072 N N . GLY A 1 137 ? 2.910 -10.418 42.970 1.00 41.84 137 GLY A N 1
ATOM 1073 C CA . GLY A 1 137 ? 2.188 -11.586 43.491 1.00 41.84 137 GLY A CA 1
ATOM 1074 C C . GLY A 1 137 ? 2.998 -12.704 44.161 1.00 41.84 137 GLY A C 1
ATOM 1075 O O . GLY A 1 137 ? 2.631 -13.861 43.984 1.00 41.84 137 GLY A O 1
ATOM 1076 N N . THR A 1 138 ? 4.037 -12.417 44.957 1.00 35.12 138 THR A N 1
ATOM 1077 C CA . THR A 1 138 ? 4.792 -13.479 45.671 1.00 35.12 138 THR A CA 1
ATOM 1078 C C . THR A 1 138 ? 4.821 -13.263 47.185 1.00 35.12 138 THR A C 1
ATOM 1080 O O . THR A 1 138 ? 5.707 -12.599 47.724 1.00 35.12 138 THR A O 1
ATOM 1083 N N . ALA A 1 139 ? 3.848 -13.846 47.891 1.00 37.12 139 ALA A N 1
ATOM 1084 C CA . ALA A 1 139 ? 3.784 -13.854 49.352 1.00 37.12 139 ALA A CA 1
ATOM 1085 C C . ALA A 1 139 ? 4.225 -15.217 49.920 1.00 37.12 139 ALA A C 1
ATOM 1087 O O . ALA A 1 139 ? 3.641 -16.238 49.581 1.00 37.12 139 ALA A O 1
ATOM 1088 N N . MET A 1 140 ? 5.254 -15.179 50.775 1.00 37.72 140 MET A N 1
ATOM 1089 C CA . MET A 1 140 ? 5.731 -16.193 51.738 1.00 37.72 140 MET A CA 1
ATOM 1090 C C . MET A 1 140 ? 5.241 -17.654 51.631 1.00 37.72 140 MET A C 1
ATOM 1092 O O . MET A 1 140 ? 4.099 -17.967 51.950 1.00 37.72 140 MET A O 1
ATOM 1096 N N . ASP A 1 141 ? 6.213 -18.559 51.503 1.00 29.56 141 ASP A N 1
ATOM 1097 C CA . ASP A 1 141 ? 6.479 -19.524 52.584 1.00 29.56 141 ASP A CA 1
ATOM 1098 C C . ASP A 1 141 ? 7.965 -19.380 52.992 1.00 29.56 141 ASP A C 1
ATOM 1100 O O . ASP A 1 141 ? 8.734 -18.747 52.257 1.00 29.56 141 ASP A O 1
ATOM 1104 N N . GLY A 1 142 ? 8.392 -19.859 54.165 1.00 29.59 142 GLY A N 1
ATOM 1105 C CA . GLY A 1 142 ? 9.707 -19.487 54.705 1.00 29.59 142 GLY A CA 1
ATOM 1106 C C . GLY A 1 142 ? 10.323 -20.405 55.759 1.00 29.59 142 GLY A C 1
ATOM 1107 O O . GLY A 1 142 ? 9.707 -21.331 56.271 1.00 29.59 142 GLY A O 1
ATOM 1108 N N . SER A 1 143 ? 11.591 -20.137 56.086 1.00 26.03 143 SER A N 1
ATOM 1109 C CA . SER A 1 143 ? 12.296 -20.627 57.283 1.00 26.03 143 SER A CA 1
ATOM 1110 C C . SER A 1 143 ? 13.689 -19.983 57.396 1.00 26.03 143 SER A C 1
ATOM 1112 O O . SER A 1 143 ? 14.281 -19.600 56.390 1.00 26.03 143 SER A O 1
ATOM 1114 N N . GLY A 1 144 ? 14.219 -19.871 58.622 1.00 25.80 144 GLY A N 1
ATOM 1115 C CA . GLY A 1 144 ? 15.571 -19.358 58.904 1.00 25.80 144 GLY A CA 1
ATOM 1116 C C . GLY A 1 144 ? 15.576 -18.117 59.804 1.00 25.80 144 GLY A C 1
ATOM 1117 O O . GLY A 1 144 ? 15.193 -17.034 59.378 1.00 25.80 144 GLY A O 1
ATOM 1118 N N . ALA A 1 145 ? 16.012 -18.280 61.055 1.00 28.55 145 ALA A N 1
ATOM 1119 C CA . ALA A 1 145 ? 16.093 -17.210 62.055 1.00 28.55 145 ALA A CA 1
ATOM 1120 C C . ALA A 1 145 ? 17.532 -16.694 62.252 1.00 28.55 145 ALA A C 1
ATOM 1122 O O . ALA A 1 145 ? 18.472 -17.381 61.846 1.00 28.55 145 ALA A O 1
ATOM 1123 N N . LYS A 1 146 ? 17.657 -15.519 62.898 1.00 29.05 146 LYS A N 1
ATOM 1124 C CA . LYS A 1 146 ? 18.627 -15.093 63.947 1.00 29.05 146 LYS A CA 1
ATOM 1125 C C . LYS A 1 146 ? 18.528 -13.561 64.134 1.00 29.05 146 LYS A C 1
ATOM 1127 O O . LYS A 1 146 ? 18.574 -12.836 63.149 1.00 29.05 146 LYS A O 1
ATOM 1132 N N . ASP A 1 147 ? 18.075 -13.094 65.301 1.00 25.39 147 ASP A N 1
ATOM 1133 C CA . ASP A 1 147 ? 18.873 -12.551 66.433 1.00 25.39 147 ASP A CA 1
ATOM 1134 C C . ASP A 1 147 ? 19.290 -11.070 66.181 1.00 25.39 147 ASP A C 1
ATOM 1136 O O . ASP A 1 147 ? 20.016 -10.804 65.229 1.00 25.39 147 ASP A O 1
ATOM 1140 N N . ILE A 1 148 ? 18.680 -10.045 66.817 1.00 31.62 148 ILE A N 1
ATOM 1141 C CA . ILE A 1 148 ? 18.881 -9.539 68.211 1.00 31.62 148 ILE A CA 1
ATOM 1142 C C . ILE A 1 148 ? 20.253 -8.824 68.323 1.00 31.62 148 ILE A C 1
ATOM 1144 O O . ILE A 1 148 ? 21.275 -9.479 68.169 1.00 31.62 148 ILE A O 1
ATOM 1148 N N . GLU A 1 149 ? 20.347 -7.478 68.338 1.00 26.84 149 GLU A N 1
ATOM 1149 C CA . GLU A 1 149 ? 20.209 -6.496 69.461 1.00 26.84 149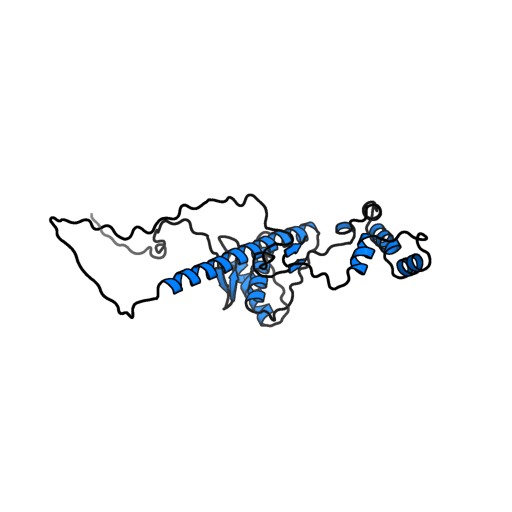 GLU A CA 1
ATOM 1150 C C . GLU A 1 149 ? 20.154 -5.026 68.909 1.00 26.84 149 GLU A C 1
ATOM 1152 O O . GLU A 1 149 ? 20.608 -4.814 67.785 1.00 26.84 149 GLU A O 1
ATOM 1157 N N . ASP A 1 150 ? 19.715 -3.935 69.579 1.00 25.59 150 ASP A N 1
ATOM 1158 C CA . ASP A 1 150 ? 18.823 -3.702 70.746 1.00 25.59 150 ASP A CA 1
ATOM 1159 C C . ASP A 1 150 ? 18.441 -2.175 70.896 1.00 25.59 150 ASP A C 1
ATOM 1161 O O . ASP A 1 150 ? 19.047 -1.341 70.227 1.00 25.59 150 ASP A O 1
ATOM 1165 N N . VAL A 1 151 ? 17.445 -1.826 71.750 1.00 27.89 151 VAL A N 1
ATOM 1166 C CA . VAL A 1 151 ? 17.330 -0.626 72.666 1.00 27.89 151 VAL A CA 1
ATOM 1167 C C . VAL A 1 151 ? 17.749 0.799 72.167 1.00 27.89 151 VAL A C 1
ATOM 1169 O O . VAL A 1 151 ? 18.905 1.005 71.823 1.00 27.89 151 VAL A O 1
ATOM 1172 N N . VAL A 1 152 ? 16.989 1.929 72.194 1.00 26.86 152 VAL A N 1
ATOM 1173 C CA . VAL A 1 152 ? 15.586 2.413 72.485 1.00 26.86 152 VAL A CA 1
ATOM 1174 C C . VAL A 1 152 ? 15.443 3.851 71.833 1.00 26.86 152 VAL A C 1
ATOM 1176 O O . VAL A 1 152 ? 16.355 4.217 71.099 1.00 26.86 152 VAL A O 1
ATOM 1179 N N . SER A 1 153 ? 14.472 4.793 71.977 1.00 27.77 153 SER A N 1
ATOM 1180 C CA . SER A 1 153 ? 13.175 5.014 72.690 1.00 27.77 153 SER A CA 1
ATOM 1181 C C . SER A 1 153 ? 12.337 6.158 72.028 1.00 27.77 153 SER A C 1
ATOM 1183 O O . SER A 1 153 ? 12.758 6.690 71.008 1.00 27.77 153 SER A O 1
ATOM 1185 N N . ALA A 1 154 ? 11.201 6.531 72.658 1.00 26.98 154 ALA A N 1
ATOM 1186 C CA . ALA A 1 154 ? 10.534 7.859 72.812 1.00 26.98 154 ALA A CA 1
ATOM 1187 C C . ALA A 1 154 ? 10.723 8.993 71.758 1.00 26.98 154 ALA A C 1
ATOM 1189 O O . ALA A 1 154 ? 11.847 9.353 71.425 1.00 26.98 154 ALA A O 1
ATOM 1190 N N . ASP A 1 155 ? 9.694 9.723 71.289 1.00 27.41 155 ASP A N 1
ATOM 1191 C CA . ASP A 1 155 ? 8.238 9.712 71.567 1.00 27.41 155 ASP A CA 1
ATOM 1192 C C . ASP A 1 155 ? 7.423 10.206 70.338 1.00 27.41 155 ASP A C 1
ATOM 1194 O O . ASP A 1 155 ? 7.952 10.831 69.418 1.00 27.41 155 ASP A O 1
ATOM 1198 N N . THR A 1 156 ? 6.116 9.917 70.323 1.00 28.77 156 THR A N 1
ATOM 1199 C CA . THR A 1 156 ? 5.102 10.281 69.300 1.00 28.77 156 THR A CA 1
ATOM 1200 C C . THR A 1 156 ? 4.680 11.776 69.353 1.00 28.77 156 THR A C 1
ATOM 1202 O O . THR A 1 156 ? 4.901 12.394 70.395 1.00 28.77 156 THR A O 1
ATOM 1205 N N . PRO A 1 157 ? 4.060 12.397 68.303 1.00 33.72 157 PRO A N 1
ATOM 1206 C CA . PRO A 1 157 ? 2.911 11.856 67.549 1.00 33.72 157 PRO A CA 1
ATOM 1207 C C . PRO A 1 157 ? 2.823 12.110 66.019 1.00 33.72 157 PRO A C 1
ATOM 1209 O O . PRO A 1 157 ? 3.565 12.881 65.422 1.00 33.72 157 PRO A O 1
ATOM 1212 N N . GLU A 1 158 ? 1.842 11.422 65.421 1.00 30.98 158 GLU A N 1
ATOM 1213 C CA . GLU A 1 158 ? 1.098 11.693 64.173 1.00 30.98 158 GLU A CA 1
ATOM 1214 C C . GLU A 1 158 ? 1.773 12.412 62.980 1.00 30.98 158 GLU A C 1
ATOM 1216 O O . GLU A 1 158 ? 1.907 13.634 62.933 1.00 30.98 158 GLU A O 1
ATOM 1221 N N . SER A 1 159 ? 1.940 11.676 61.871 1.00 26.92 159 SER A N 1
ATOM 1222 C CA . SER A 1 159 ? 1.793 12.267 60.532 1.00 26.92 159 SER A CA 1
ATOM 1223 C C . SER A 1 159 ? 1.253 11.258 59.513 1.00 26.92 159 SER A C 1
ATOM 1225 O O . SER A 1 159 ? 1.961 10.363 59.052 1.00 26.92 159 SER A O 1
ATOM 1227 N N . ASN A 1 160 ? -0.018 11.411 59.134 1.00 37.12 160 ASN A N 1
ATOM 1228 C CA . ASN A 1 160 ? -0.646 10.628 58.069 1.00 37.12 160 ASN A CA 1
ATOM 1229 C C . ASN A 1 160 ? -0.105 11.077 56.694 1.00 37.12 160 ASN A C 1
ATOM 1231 O O . ASN A 1 160 ? -0.474 12.139 56.193 1.00 37.12 160 ASN A O 1
ATOM 1235 N N . ASN A 1 161 ? 0.781 10.285 56.083 1.00 31.39 161 ASN A N 1
ATOM 1236 C CA . ASN A 1 161 ? 1.423 10.608 54.802 1.00 31.39 161 ASN A CA 1
ATOM 1237 C C . ASN A 1 161 ? 1.311 9.409 53.844 1.00 31.39 161 ASN A C 1
ATOM 1239 O O . ASN A 1 161 ? 2.165 8.524 53.815 1.00 31.39 161 ASN A O 1
ATOM 1243 N N . GLY A 1 162 ? 0.221 9.370 53.073 1.00 29.69 162 GLY A N 1
ATOM 1244 C CA . GLY A 1 162 ? -0.064 8.281 52.136 1.00 29.69 162 GLY A CA 1
ATOM 1245 C C . GLY A 1 162 ? 1.030 8.069 51.080 1.00 29.69 162 GLY A C 1
ATOM 1246 O O . GLY A 1 162 ? 1.757 8.995 50.709 1.00 29.69 162 GLY A O 1
ATOM 1247 N N . VAL A 1 163 ? 1.125 6.834 50.569 1.00 36.09 163 VAL A N 1
ATOM 1248 C CA . VAL A 1 163 ? 2.173 6.383 49.636 1.00 36.09 163 VAL A CA 1
ATOM 1249 C C . VAL A 1 163 ? 2.281 7.312 48.422 1.00 36.09 163 VAL A C 1
ATOM 1251 O O . VAL A 1 163 ? 1.473 7.273 47.490 1.00 36.09 163 VAL A O 1
ATOM 1254 N N . ARG A 1 164 ? 3.329 8.145 48.412 1.00 33.91 164 ARG A N 1
ATOM 1255 C CA . ARG A 1 164 ? 3.620 9.093 47.331 1.00 33.91 164 ARG A CA 1
ATOM 1256 C C . ARG A 1 164 ? 4.076 8.345 46.077 1.00 33.91 164 ARG A C 1
ATOM 1258 O O . ARG A 1 164 ? 5.276 8.198 45.844 1.00 33.91 164 ARG A O 1
ATOM 1265 N N . LYS A 1 165 ? 3.120 7.899 45.248 1.00 37.66 165 LYS A N 1
ATOM 1266 C CA . LYS A 1 165 ? 3.372 7.332 43.909 1.00 37.66 165 LYS A CA 1
ATOM 1267 C C . LYS A 1 165 ? 4.364 8.238 43.161 1.00 37.66 165 LYS A C 1
ATOM 1269 O O . LYS A 1 165 ? 4.038 9.382 42.840 1.00 37.66 165 LYS A O 1
ATOM 1274 N N . ARG A 1 166 ? 5.596 7.756 42.936 1.00 39.06 166 ARG A N 1
ATOM 1275 C CA . ARG A 1 166 ? 6.710 8.563 42.400 1.00 39.06 166 ARG A CA 1
ATOM 1276 C C . ARG A 1 166 ? 6.371 9.023 40.980 1.00 39.06 166 ARG A C 1
ATOM 1278 O O . ARG A 1 166 ? 6.488 8.259 40.027 1.00 39.06 166 ARG A O 1
ATOM 1285 N N . LYS A 1 167 ? 5.936 10.279 40.852 1.00 36.09 167 LYS A N 1
ATOM 1286 C CA . LYS A 1 167 ? 5.460 10.892 39.603 1.00 36.09 167 LYS A CA 1
ATOM 1287 C C . LYS A 1 167 ? 6.609 10.953 38.582 1.00 36.09 167 LYS A C 1
ATOM 1289 O O . LYS A 1 167 ? 7.412 11.885 38.612 1.00 36.09 167 LYS A O 1
ATOM 1294 N N . ARG A 1 168 ? 6.723 9.933 37.714 1.00 44.88 168 ARG A N 1
ATOM 1295 C CA . ARG A 1 168 ? 7.756 9.845 36.662 1.00 44.88 168 ARG A CA 1
ATOM 1296 C C . ARG A 1 168 ? 7.737 11.132 35.824 1.00 44.88 168 ARG A C 1
ATOM 1298 O O . ARG A 1 168 ? 6.722 11.461 35.210 1.00 44.88 168 ARG A O 1
ATOM 1305 N N . ARG A 1 169 ? 8.858 11.865 35.803 1.00 36.38 169 ARG A N 1
ATOM 1306 C CA . ARG A 1 169 ? 9.046 13.027 34.918 1.00 36.38 169 ARG A CA 1
ATOM 1307 C C . ARG A 1 169 ? 9.051 12.515 33.480 1.00 36.38 169 ARG A C 1
ATOM 1309 O O . ARG A 1 169 ? 9.911 11.716 33.126 1.00 36.38 169 ARG A O 1
ATOM 1316 N N . ARG A 1 170 ? 8.092 12.957 32.667 1.00 37.44 170 ARG A N 1
ATOM 1317 C CA . ARG A 1 170 ? 8.017 12.560 31.257 1.00 37.44 170 ARG A CA 1
ATOM 1318 C C . ARG A 1 170 ? 9.065 13.309 30.447 1.00 37.44 170 ARG A C 1
ATOM 1320 O O . ARG A 1 170 ? 9.120 14.537 30.497 1.00 37.44 170 ARG A O 1
ATOM 1327 N N . VAL A 1 171 ? 9.852 12.574 29.667 1.00 35.91 171 VAL A N 1
ATOM 1328 C CA . VAL A 1 171 ? 10.646 13.156 28.584 1.00 35.91 171 VAL A CA 1
ATOM 1329 C C . VAL A 1 171 ? 9.678 13.453 27.445 1.00 35.91 171 VAL A C 1
ATOM 1331 O O . VAL A 1 171 ? 9.201 12.539 26.778 1.00 35.91 171 VAL A O 1
ATOM 1334 N N . PHE A 1 172 ? 9.345 14.728 27.242 1.00 33.09 172 PHE A N 1
ATOM 1335 C CA . PHE A 1 172 ? 8.462 15.155 26.155 1.00 33.09 172 PHE A CA 1
ATOM 1336 C C . PHE A 1 172 ? 9.230 15.127 24.823 1.00 33.09 172 PHE A C 1
ATOM 1338 O O . PHE A 1 172 ? 9.656 16.159 24.300 1.00 33.09 172 PHE A O 1
ATOM 1345 N N . ARG A 1 173 ? 9.465 13.921 24.292 1.00 36.00 173 ARG A N 1
ATOM 1346 C CA . ARG A 1 173 ? 10.086 13.724 22.979 1.00 36.00 173 ARG A CA 1
ATOM 1347 C C . ARG A 1 173 ? 9.087 14.160 21.907 1.00 36.00 173 ARG A C 1
ATOM 1349 O O . ARG A 1 173 ? 8.264 13.368 21.464 1.00 36.00 173 ARG A O 1
ATOM 1356 N N . ARG A 1 174 ? 9.168 15.429 21.487 1.00 36.06 174 ARG A N 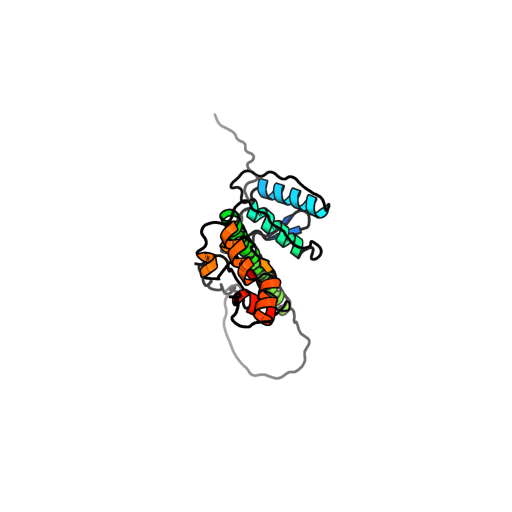1
ATOM 1357 C CA . ARG A 1 174 ? 8.506 15.910 20.263 1.00 36.06 174 ARG A CA 1
ATOM 1358 C C . ARG A 1 174 ? 8.927 14.973 19.126 1.00 36.06 174 ARG A C 1
ATOM 1360 O O . ARG A 1 174 ? 10.105 14.965 18.769 1.00 36.06 174 ARG A O 1
ATOM 1367 N N . LYS A 1 175 ? 7.995 14.188 18.573 1.00 47.22 175 LYS A N 1
ATOM 1368 C CA . LYS A 1 175 ? 8.190 13.419 17.331 1.00 47.22 175 LYS A CA 1
ATOM 1369 C C . LYS A 1 175 ? 8.214 14.426 16.167 1.00 47.22 175 LYS A C 1
ATOM 1371 O O . LYS A 1 175 ? 7.240 14.627 15.458 1.00 47.22 175 LYS A O 1
ATOM 1376 N N . GLY A 1 176 ? 9.315 15.174 16.080 1.00 40.22 176 GLY A N 1
ATOM 1377 C CA . GLY A 1 176 ? 9.604 16.138 15.019 1.00 40.22 176 GLY A CA 1
ATOM 1378 C C . GLY A 1 176 ? 10.176 15.414 13.808 1.00 40.22 176 GLY A C 1
ATOM 1379 O O . GLY A 1 176 ? 11.367 15.519 13.539 1.00 40.22 176 GLY A O 1
ATOM 1380 N N . GLY A 1 177 ? 9.330 14.629 13.152 1.00 53.59 177 GLY A N 1
ATOM 1381 C CA . GLY A 1 177 ? 9.643 13.790 12.002 1.00 53.59 177 GLY A CA 1
ATOM 1382 C C . GLY A 1 177 ? 8.367 13.091 11.539 1.00 53.59 177 GLY A C 1
ATOM 1383 O O . GLY A 1 177 ? 7.442 12.932 12.338 1.00 53.59 177 GLY A O 1
ATOM 1384 N N . GLY A 1 178 ? 8.309 12.721 10.260 1.00 58.09 178 GLY A N 1
ATOM 1385 C CA . GLY A 1 178 ? 7.175 11.987 9.694 1.00 58.09 178 GLY A CA 1
ATOM 1386 C C . GLY A 1 178 ? 7.018 10.575 10.281 1.00 58.09 178 GLY A C 1
ATOM 1387 O O . GLY A 1 178 ? 7.815 10.159 11.133 1.00 58.09 178 GLY A O 1
ATOM 1388 N N . PRO A 1 179 ? 5.999 9.820 9.838 1.00 64.69 179 PRO A N 1
ATOM 1389 C CA . PRO A 1 179 ? 5.885 8.411 10.188 1.00 64.69 179 PRO A CA 1
ATOM 1390 C C . PRO A 1 179 ? 7.127 7.627 9.704 1.00 64.69 179 PRO A C 1
ATOM 1392 O O . PRO A 1 179 ? 7.752 8.010 8.714 1.00 64.69 179 PRO A O 1
ATOM 1395 N N . PRO A 1 180 ? 7.534 6.556 10.408 1.00 73.12 180 PRO A N 1
ATOM 1396 C CA . PRO A 1 180 ? 8.716 5.776 10.058 1.00 73.12 180 PRO A CA 1
ATOM 1397 C C . PRO A 1 180 ? 8.481 4.960 8.778 1.00 73.12 180 PRO A C 1
ATOM 1399 O O . PRO A 1 180 ? 7.786 3.945 8.791 1.00 73.12 180 PRO A O 1
ATOM 1402 N N . MET A 1 181 ? 9.096 5.416 7.689 1.00 76.44 181 MET A N 1
ATOM 1403 C CA . MET A 1 181 ? 9.135 4.743 6.388 1.00 76.44 181 MET A CA 1
ATOM 1404 C C . MET A 1 181 ? 10.391 3.867 6.249 1.00 76.44 181 MET A C 1
ATOM 1406 O O . MET A 1 181 ? 11.391 4.073 6.940 1.00 76.44 181 MET A O 1
ATOM 1410 N N . GLY A 1 182 ? 10.350 2.919 5.314 1.00 71.31 182 GLY A N 1
ATOM 1411 C CA . GLY A 1 182 ? 11.425 1.977 5.011 1.00 71.31 182 GLY A CA 1
ATOM 1412 C C . GLY A 1 182 ? 11.481 0.767 5.949 1.00 71.31 182 GLY A C 1
ATOM 1413 O O . GLY A 1 182 ? 10.511 0.420 6.627 1.00 71.31 182 GLY A O 1
ATOM 1414 N N . SER A 1 183 ? 12.639 0.105 5.961 1.00 63.03 183 SER A N 1
ATOM 1415 C CA . SER A 1 183 ? 12.951 -1.036 6.827 1.00 63.03 183 SER A CA 1
ATOM 1416 C C . SER A 1 183 ? 13.173 -0.596 8.277 1.00 63.03 183 SER A C 1
ATOM 1418 O O . SER A 1 183 ? 13.995 0.288 8.532 1.00 63.03 183 SER A O 1
ATOM 1420 N N . ILE A 1 184 ? 12.519 -1.256 9.233 1.00 59.50 184 ILE A N 1
ATOM 1421 C CA . ILE A 1 184 ? 12.734 -1.015 10.668 1.00 59.50 184 ILE A CA 1
ATOM 1422 C C . ILE A 1 184 ? 13.717 -2.073 11.212 1.00 59.50 184 ILE A C 1
ATOM 1424 O O . ILE A 1 184 ? 13.553 -3.248 10.893 1.00 59.50 184 ILE A O 1
ATOM 1428 N N . PRO A 1 185 ? 14.760 -1.688 11.982 1.00 49.09 185 PRO A N 1
ATOM 1429 C CA . PRO A 1 185 ? 15.846 -2.600 12.370 1.00 49.09 185 PRO A CA 1
ATOM 1430 C C . PRO A 1 185 ? 15.468 -3.613 13.461 1.00 49.09 185 PRO A C 1
ATOM 1432 O O . PRO A 1 185 ? 16.176 -4.600 13.644 1.00 49.09 185 PRO A O 1
ATOM 1435 N N . ASP A 1 186 ? 14.373 -3.382 14.185 1.00 51.78 186 ASP A N 1
ATOM 1436 C CA . ASP A 1 186 ? 13.827 -4.335 15.149 1.00 51.78 186 ASP A CA 1
ATOM 1437 C C . ASP A 1 186 ? 12.970 -5.393 14.436 1.00 51.78 186 ASP A C 1
ATOM 1439 O O . ASP A 1 186 ? 12.199 -5.064 13.532 1.00 51.78 186 ASP A O 1
ATOM 1443 N N . ASN A 1 187 ? 12.991 -6.644 14.918 1.00 48.88 187 ASN A N 1
ATOM 1444 C CA . ASN A 1 187 ? 12.175 -7.763 14.397 1.00 48.88 187 ASN A CA 1
ATOM 1445 C C . ASN A 1 187 ? 10.649 -7.505 14.378 1.00 48.88 187 ASN A C 1
ATOM 1447 O O . ASN A 1 187 ? 9.897 -8.306 13.827 1.00 48.88 187 ASN A O 1
ATOM 1451 N N . GLY A 1 188 ? 10.178 -6.403 14.968 1.00 43.44 188 GLY A N 1
ATOM 1452 C CA . GLY A 1 188 ? 8.801 -5.939 14.841 1.00 43.44 188 GLY A CA 1
ATOM 1453 C C . GLY A 1 188 ? 8.467 -5.287 13.490 1.00 43.44 188 GLY A C 1
ATOM 1454 O O . GLY A 1 188 ? 7.289 -5.184 13.167 1.00 43.44 188 GLY A O 1
ATOM 1455 N N . GLY A 1 189 ? 9.433 -4.856 12.673 1.00 44.22 189 GLY A N 1
ATOM 1456 C CA . GLY A 1 189 ? 9.150 -4.264 11.358 1.00 44.22 189 GLY A CA 1
ATOM 1457 C C . GLY A 1 189 ? 8.274 -3.001 11.400 1.00 44.22 189 GLY A C 1
ATOM 1458 O O . GLY A 1 189 ? 8.258 -2.289 12.407 1.00 44.22 189 GLY A O 1
ATOM 1459 N N . ALA A 1 190 ? 7.531 -2.729 10.314 1.00 39.41 190 ALA A N 1
ATOM 1460 C CA . ALA A 1 190 ? 6.639 -1.570 10.168 1.00 39.41 190 ALA A CA 1
ATOM 1461 C C . ALA A 1 190 ? 5.704 -1.396 11.370 1.00 39.41 190 ALA A C 1
ATOM 1463 O O . ALA A 1 190 ? 4.740 -2.148 11.538 1.00 39.41 190 ALA A O 1
ATOM 1464 N N . GLY A 1 191 ? 5.997 -0.404 12.213 1.00 43.97 191 GLY A N 1
ATOM 1465 C CA . GLY A 1 191 ? 5.266 -0.202 13.454 1.00 43.97 191 GLY A CA 1
ATOM 1466 C C . GLY A 1 191 ? 5.124 -1.495 14.264 1.00 43.97 191 GLY A C 1
ATOM 1467 O O . GLY A 1 191 ? 4.001 -1.911 14.543 1.00 43.97 191 GLY A O 1
ATOM 1468 N N . GLY A 1 192 ? 6.237 -2.160 14.592 1.00 50.06 192 GLY A N 1
ATOM 1469 C CA . GLY A 1 192 ? 6.308 -3.198 15.633 1.00 50.06 192 GLY A CA 1
ATOM 1470 C C . GLY A 1 192 ? 5.405 -4.430 15.455 1.00 50.06 192 GLY A C 1
ATOM 1471 O O . GLY A 1 192 ? 5.274 -5.212 16.389 1.00 50.06 192 GLY A O 1
ATOM 1472 N N . SER A 1 193 ? 4.758 -4.590 14.297 1.00 54.84 193 SER A N 1
ATOM 1473 C CA . SER A 1 193 ? 3.624 -5.495 14.078 1.00 54.84 193 SER A CA 1
ATOM 1474 C C . SER A 1 193 ? 3.808 -6.467 12.901 1.00 54.84 193 SER A C 1
ATOM 1476 O O . SER A 1 193 ? 2.839 -7.029 12.394 1.00 54.84 193 SER A O 1
ATOM 1478 N N . GLY A 1 194 ? 5.049 -6.661 12.450 1.00 70.56 194 GLY A N 1
ATOM 1479 C CA . GLY A 1 194 ? 5.466 -7.639 11.438 1.00 70.56 194 GLY A CA 1
ATOM 1480 C C . GLY A 1 194 ? 5.097 -7.298 9.990 1.00 70.56 194 GLY A C 1
ATOM 1481 O O . GLY A 1 194 ? 5.482 -8.029 9.079 1.00 70.56 194 GLY A O 1
ATOM 1482 N N . VAL A 1 195 ? 4.375 -6.201 9.747 1.00 81.69 195 VAL A N 1
ATOM 1483 C CA . VAL A 1 195 ? 3.793 -5.886 8.434 1.00 81.69 195 VAL A CA 1
ATOM 1484 C C . VAL A 1 195 ? 4.852 -5.496 7.398 1.00 81.69 195 VAL A C 1
ATOM 1486 O O . VAL A 1 195 ? 5.767 -4.722 7.671 1.00 81.69 195 VAL A O 1
ATOM 1489 N N . LEU A 1 196 ? 4.673 -6.001 6.177 1.00 89.12 196 LEU A N 1
ATOM 1490 C CA . LEU A 1 196 ? 5.318 -5.514 4.961 1.00 89.12 196 LEU A CA 1
ATOM 1491 C C . LEU A 1 196 ? 4.259 -4.810 4.101 1.00 89.12 196 LEU A C 1
ATOM 1493 O O . LEU A 1 196 ? 3.273 -5.437 3.711 1.00 89.12 196 LEU A O 1
ATOM 1497 N N . ALA A 1 197 ? 4.469 -3.530 3.804 1.00 91.12 197 ALA A N 1
ATOM 1498 C CA . ALA A 1 197 ? 3.627 -2.734 2.916 1.00 91.12 197 ALA A CA 1
ATOM 1499 C C . ALA A 1 197 ? 4.472 -2.174 1.765 1.00 91.12 197 ALA A C 1
ATOM 1501 O O . ALA A 1 197 ? 5.540 -1.609 1.998 1.00 91.12 197 ALA A O 1
ATOM 1502 N N . LEU A 1 198 ? 3.992 -2.348 0.532 1.00 92.94 198 LEU A N 1
ATOM 1503 C CA . LEU A 1 198 ? 4.716 -2.008 -0.694 1.00 92.94 198 LEU A CA 1
ATOM 1504 C C . LEU A 1 198 ? 3.863 -1.118 -1.594 1.00 92.94 198 LEU A C 1
ATOM 1506 O O . LEU A 1 198 ? 2.751 -1.492 -1.972 1.00 92.94 198 LEU A O 1
ATOM 1510 N N . CYS A 1 199 ? 4.426 0.022 -1.966 1.00 93.56 199 CYS A N 1
ATOM 1511 C CA . CYS A 1 199 ? 3.961 0.867 -3.048 1.00 93.56 199 CYS A CA 1
ATOM 1512 C C . CYS A 1 199 ? 4.383 0.251 -4.392 1.00 93.56 199 CYS A C 1
ATOM 1514 O O . CYS A 1 199 ? 5.448 -0.361 -4.496 1.00 93.56 199 CYS A O 1
ATOM 1516 N N . LEU A 1 200 ? 3.540 0.358 -5.422 1.00 93.44 200 LEU A N 1
ATOM 1517 C CA . LEU A 1 200 ? 3.829 -0.169 -6.759 1.00 93.44 200 LEU A CA 1
ATOM 1518 C C . LEU A 1 200 ? 3.330 0.809 -7.821 1.00 93.44 200 LEU A C 1
ATOM 1520 O O . LEU A 1 200 ? 2.142 1.113 -7.900 1.00 93.44 200 LEU A O 1
ATOM 1524 N N . SER A 1 201 ? 4.249 1.278 -8.662 1.00 93.75 201 SER A N 1
ATOM 1525 C CA . SER A 1 201 ? 3.990 2.325 -9.648 1.00 93.75 201 SER A CA 1
ATOM 1526 C C . SER A 1 201 ? 4.466 1.943 -11.055 1.00 93.75 201 SER A C 1
ATOM 1528 O O . SER A 1 201 ? 4.858 0.807 -11.321 1.00 93.75 201 SER A O 1
ATOM 1530 N N . SER A 1 202 ? 4.423 2.890 -11.995 1.00 93.12 202 SER A N 1
ATOM 1531 C CA . SER A 1 202 ? 4.992 2.673 -13.334 1.00 93.12 202 SER A CA 1
ATOM 1532 C C . SER A 1 202 ? 6.525 2.680 -13.299 1.00 93.12 202 SER A C 1
ATOM 1534 O O . SER A 1 202 ? 7.116 3.308 -12.418 1.00 93.12 202 SER A O 1
ATOM 1536 N N . ARG A 1 203 ? 7.189 2.045 -14.280 1.00 94.44 203 ARG A N 1
ATOM 1537 C CA . ARG A 1 203 ? 8.666 2.008 -14.349 1.00 94.44 203 ARG A CA 1
ATOM 1538 C C . ARG A 1 203 ? 9.300 3.398 -14.306 1.00 94.44 203 ARG A C 1
ATOM 1540 O O . ARG A 1 203 ? 10.347 3.554 -13.693 1.00 94.44 203 ARG A O 1
ATOM 1547 N N . ARG A 1 204 ? 8.637 4.415 -14.865 1.00 93.06 204 ARG A N 1
ATOM 1548 C CA . ARG A 1 204 ? 9.085 5.818 -14.835 1.00 93.06 204 ARG A CA 1
ATOM 1549 C C . ARG A 1 204 ? 9.302 6.372 -13.421 1.00 93.06 204 ARG A C 1
ATOM 1551 O O . ARG A 1 204 ? 10.094 7.288 -13.254 1.00 93.06 204 ARG A O 1
ATOM 1558 N N . ASN A 1 205 ? 8.621 5.812 -12.424 1.00 91.44 205 ASN A N 1
ATOM 1559 C CA . ASN A 1 205 ? 8.685 6.262 -11.035 1.00 91.44 205 ASN A CA 1
ATOM 1560 C C . ASN A 1 205 ? 9.599 5.380 -10.161 1.00 91.44 205 ASN A C 1
ATOM 1562 O O . ASN A 1 205 ? 9.822 5.717 -9.007 1.00 91.44 205 ASN A O 1
ATOM 1566 N N . MET A 1 206 ? 10.080 4.240 -10.679 1.00 92.75 206 MET A N 1
ATOM 1567 C CA . MET A 1 206 ? 10.821 3.220 -9.911 1.00 92.75 206 MET A CA 1
ATOM 1568 C C . MET A 1 206 ? 12.123 2.756 -10.592 1.00 92.75 206 MET A C 1
ATOM 1570 O O . MET A 1 206 ? 12.830 1.899 -10.066 1.00 92.75 206 MET A O 1
ATOM 1574 N N . CYS A 1 207 ? 12.438 3.258 -11.788 1.00 94.88 207 CYS A N 1
ATOM 1575 C CA . CYS A 1 207 ? 13.688 2.951 -12.473 1.00 94.88 207 CYS A CA 1
ATOM 1576 C C . CYS A 1 207 ? 14.823 3.820 -11.922 1.00 94.88 207 CYS A C 1
ATOM 1578 O O . CYS A 1 207 ? 14.640 5.013 -11.716 1.00 94.88 207 CYS A O 1
ATOM 1580 N N . VAL A 1 208 ? 15.997 3.215 -11.737 1.00 95.69 208 VAL A N 1
ATOM 1581 C CA . VAL A 1 208 ? 17.227 3.879 -11.264 1.00 95.69 208 VAL A CA 1
ATOM 1582 C C . VAL A 1 208 ? 18.337 3.910 -12.323 1.00 95.69 208 VAL A C 1
ATOM 1584 O O . VAL A 1 208 ? 19.444 4.356 -12.051 1.00 95.69 208 VAL A O 1
ATOM 1587 N N . HIS A 1 209 ? 18.067 3.413 -13.535 1.00 95.75 209 HIS A N 1
ATOM 1588 C CA . HIS A 1 209 ? 19.050 3.359 -14.615 1.00 95.75 209 HIS A CA 1
ATOM 1589 C C . HIS A 1 209 ? 19.085 4.698 -15.356 1.00 95.75 209 HIS A C 1
ATOM 1591 O O . HIS A 1 209 ? 18.114 5.039 -16.026 1.00 95.75 209 HIS A O 1
ATOM 1597 N N . GLU A 1 210 ? 20.201 5.426 -15.272 1.00 94.00 210 GLU A N 1
ATOM 1598 C CA . GLU A 1 210 ? 20.359 6.815 -15.746 1.00 94.00 210 GLU A CA 1
ATOM 1599 C C . GLU A 1 210 ? 19.770 7.038 -17.147 1.00 94.00 210 GLU A C 1
ATOM 1601 O O . GLU A 1 210 ? 18.761 7.729 -17.282 1.00 94.00 210 GLU A O 1
ATOM 1606 N N . ARG A 1 211 ? 20.280 6.316 -18.154 1.00 93.19 211 ARG A N 1
ATOM 1607 C CA . ARG A 1 211 ? 19.790 6.338 -19.547 1.00 93.19 211 ARG A CA 1
ATOM 1608 C C . ARG A 1 211 ? 18.270 6.132 -19.709 1.00 93.19 211 ARG A C 1
ATOM 1610 O O . ARG A 1 211 ? 17.687 6.610 -20.672 1.00 93.19 211 ARG A O 1
ATOM 1617 N N . VAL A 1 212 ? 17.621 5.386 -18.811 1.00 95.00 212 VAL A N 1
ATOM 1618 C CA . VAL A 1 212 ? 16.171 5.110 -18.870 1.00 95.00 212 VAL A CA 1
ATOM 1619 C C . VAL A 1 212 ? 15.369 6.205 -18.161 1.00 95.00 212 VAL A C 1
ATOM 1621 O O . VAL A 1 212 ? 14.230 6.460 -18.536 1.00 95.00 212 VAL A O 1
ATOM 1624 N N . MET A 1 213 ? 15.950 6.878 -17.163 1.00 94.44 213 MET A N 1
ATOM 1625 C CA . MET A 1 213 ? 15.339 8.039 -16.502 1.00 94.44 213 MET A CA 1
ATOM 1626 C C . MET A 1 213 ? 15.356 9.301 -17.382 1.00 94.44 213 MET A C 1
ATOM 1628 O O . MET A 1 213 ? 14.532 10.190 -17.182 1.00 94.44 213 MET A O 1
ATOM 1632 N N . GLU A 1 214 ? 16.263 9.372 -18.362 1.00 94.06 214 GLU A N 1
ATOM 1633 C CA . GLU A 1 214 ? 16.334 10.451 -19.361 1.00 94.06 214 GLU A CA 1
ATOM 1634 C C . GLU A 1 214 ? 15.205 10.398 -20.415 1.00 94.06 214 GLU A C 1
ATOM 1636 O O . GLU A 1 214 ? 14.943 11.397 -21.087 1.00 94.06 214 GLU A O 1
ATOM 1641 N N . GLU A 1 215 ? 14.511 9.262 -20.560 1.00 94.75 215 GLU A N 1
ATOM 1642 C CA . GLU A 1 215 ? 13.474 9.066 -21.583 1.00 94.75 215 GLU A CA 1
ATOM 1643 C C . GLU A 1 215 ? 12.199 9.890 -21.306 1.00 94.75 215 GLU A C 1
ATOM 1645 O O . GLU A 1 215 ? 11.661 9.937 -20.194 1.00 94.75 215 GLU A O 1
ATOM 1650 N N . SER A 1 216 ? 11.688 10.566 -22.343 1.00 89.00 216 SER A N 1
ATOM 1651 C CA . SER A 1 216 ? 10.750 11.684 -22.145 1.00 89.00 216 SER A CA 1
ATOM 1652 C C . SER A 1 216 ? 9.288 11.283 -21.889 1.00 89.00 216 SER A C 1
ATOM 1654 O O . SER A 1 216 ? 8.596 11.964 -21.121 1.00 89.00 216 SER A O 1
ATOM 1656 N N . ASP A 1 217 ? 8.818 10.169 -22.458 1.00 93.25 217 ASP A N 1
ATOM 1657 C CA . ASP A 1 217 ? 7.455 9.622 -22.326 1.00 93.25 217 ASP A CA 1
ATOM 1658 C C . ASP A 1 217 ? 7.446 8.294 -21.526 1.00 93.25 217 ASP A C 1
ATOM 1660 O O . ASP A 1 217 ? 8.377 8.040 -20.760 1.00 93.25 217 ASP A O 1
ATOM 1664 N N . ARG A 1 218 ? 6.354 7.517 -21.509 1.00 92.69 218 ARG A N 1
ATOM 1665 C CA . ARG A 1 218 ? 6.270 6.284 -20.687 1.00 92.69 218 ARG A CA 1
ATOM 1666 C C . ARG A 1 218 ? 6.633 5.048 -21.502 1.00 92.69 218 ARG A C 1
ATOM 1668 O O . ARG A 1 218 ? 7.263 4.121 -21.002 1.00 92.69 218 ARG A O 1
ATOM 1675 N N . GLU A 1 219 ? 6.252 5.076 -22.764 1.00 95.00 219 GLU A N 1
ATOM 1676 C CA . GLU A 1 219 ? 6.441 4.052 -23.769 1.00 95.00 219 GLU A CA 1
ATOM 1677 C C . GLU A 1 219 ? 7.935 3.895 -24.110 1.00 95.00 219 GLU A C 1
ATOM 1679 O O . GLU A 1 219 ? 8.426 2.770 -24.210 1.00 95.00 219 GLU A O 1
ATOM 1684 N N . ALA A 1 220 ? 8.676 5.005 -24.185 1.00 95.62 220 ALA A N 1
ATOM 1685 C CA . ALA A 1 220 ? 10.127 5.063 -24.332 1.00 95.62 220 ALA A CA 1
ATOM 1686 C C . ALA A 1 220 ? 10.856 4.505 -23.099 1.00 95.62 220 ALA A C 1
ATOM 1688 O O . ALA A 1 220 ? 11.718 3.642 -23.254 1.00 95.62 220 ALA A O 1
ATOM 1689 N N . VAL A 1 221 ? 10.453 4.888 -21.877 1.00 96.75 221 VAL A N 1
ATOM 1690 C CA . VAL A 1 221 ? 10.967 4.302 -20.619 1.00 96.75 221 VAL A CA 1
ATOM 1691 C C . VAL A 1 221 ? 10.801 2.777 -20.618 1.00 96.75 221 VAL A C 1
ATOM 1693 O O . VAL A 1 221 ? 11.744 2.037 -20.320 1.00 96.75 221 VAL A O 1
ATOM 1696 N N . ASP A 1 222 ? 9.616 2.279 -20.981 1.00 95.88 222 ASP A N 1
ATOM 1697 C CA . ASP A 1 222 ? 9.345 0.841 -21.024 1.00 95.88 222 ASP A CA 1
ATOM 1698 C C . ASP A 1 222 ? 10.097 0.119 -22.153 1.00 95.88 222 ASP A C 1
ATOM 1700 O O . ASP A 1 222 ? 10.527 -1.025 -21.961 1.00 95.88 222 ASP A O 1
ATOM 1704 N N . ALA A 1 223 ? 10.304 0.770 -23.302 1.00 95.50 223 ALA A N 1
ATOM 1705 C CA . ALA A 1 223 ? 11.082 0.242 -24.421 1.00 95.50 223 ALA A CA 1
ATOM 1706 C C . ALA A 1 223 ? 12.591 0.203 -24.124 1.00 95.50 223 ALA A C 1
ATOM 1708 O O . ALA A 1 223 ? 13.226 -0.823 -24.378 1.00 95.50 223 ALA A O 1
ATOM 1709 N N . ALA A 1 224 ? 13.154 1.265 -23.542 1.00 95.25 224 ALA A N 1
ATOM 1710 C CA . ALA A 1 224 ? 14.555 1.358 -23.136 1.00 95.25 224 ALA A CA 1
ATOM 1711 C C . ALA A 1 224 ? 14.874 0.387 -21.989 1.00 95.25 224 ALA A C 1
ATOM 1713 O O . ALA A 1 224 ? 15.864 -0.338 -22.041 1.00 95.25 224 ALA A O 1
ATOM 1714 N N . CYS A 1 225 ? 13.987 0.263 -20.995 1.00 96.25 225 CYS A N 1
ATOM 1715 C CA . CYS A 1 225 ? 14.110 -0.780 -19.978 1.00 96.25 225 CYS A CA 1
ATOM 1716 C C . CYS A 1 225 ? 14.103 -2.183 -20.616 1.00 96.25 225 CYS A C 1
ATOM 1718 O O . CYS A 1 225 ? 14.956 -3.020 -20.310 1.00 96.25 225 CYS A O 1
ATOM 1720 N N . ARG A 1 226 ? 13.171 -2.450 -21.544 1.00 95.25 226 ARG A N 1
ATOM 1721 C CA . ARG A 1 226 ? 13.036 -3.754 -22.214 1.00 95.25 226 ARG A CA 1
ATOM 1722 C C . ARG A 1 226 ? 14.207 -4.085 -23.145 1.00 95.25 226 ARG A C 1
ATOM 1724 O O . ARG A 1 226 ? 14.540 -5.262 -23.266 1.00 95.25 226 ARG A O 1
ATOM 1731 N N . SER A 1 227 ? 14.840 -3.096 -23.778 1.00 95.06 227 SER A N 1
ATOM 1732 C CA . SER A 1 227 ? 15.962 -3.314 -24.704 1.00 95.06 227 SER A CA 1
ATOM 1733 C C . SER A 1 227 ? 17.243 -3.805 -24.018 1.00 95.06 227 SER A C 1
ATOM 1735 O O . SER A 1 227 ? 18.101 -4.350 -24.707 1.00 95.06 227 SER A O 1
ATOM 1737 N N . MET A 1 228 ? 17.326 -3.689 -22.686 1.00 94.56 228 MET A N 1
ATOM 1738 C CA . MET A 1 228 ? 18.446 -4.157 -21.855 1.00 94.56 228 MET A CA 1
ATOM 1739 C C . MET A 1 228 ? 18.093 -5.340 -20.930 1.00 94.56 228 MET A C 1
ATOM 1741 O O . MET A 1 228 ? 18.993 -5.960 -20.372 1.00 94.56 228 MET A O 1
ATOM 1745 N N . THR A 1 229 ? 16.801 -5.651 -20.736 1.00 95.31 229 THR A N 1
ATOM 1746 C CA . THR A 1 229 ? 16.319 -6.654 -19.751 1.00 95.31 229 THR A CA 1
ATOM 1747 C C . THR A 1 229 ? 15.523 -7.819 -20.343 1.00 95.31 229 THR A C 1
ATOM 1749 O O . THR A 1 229 ? 15.240 -8.789 -19.643 1.00 95.31 229 THR A O 1
ATOM 1752 N N . ALA A 1 230 ? 15.123 -7.766 -21.617 1.00 95.00 230 ALA A N 1
ATOM 1753 C CA . ALA A 1 230 ? 14.373 -8.864 -22.224 1.00 95.00 230 ALA A CA 1
ATOM 1754 C C . ALA A 1 230 ? 15.235 -10.131 -22.382 1.00 95.00 230 ALA A C 1
ATOM 1756 O O . ALA A 1 230 ? 16.412 -10.053 -22.723 1.00 95.00 230 ALA A O 1
ATOM 1757 N N . THR A 1 231 ? 14.634 -11.313 -22.225 1.00 93.19 231 THR A N 1
ATOM 1758 C CA . THR A 1 231 ? 15.334 -12.614 -22.208 1.00 93.19 231 THR A CA 1
ATOM 1759 C C . THR A 1 231 ? 16.266 -12.827 -23.409 1.00 93.19 231 THR A C 1
ATOM 1761 O O . THR A 1 231 ? 17.397 -13.275 -23.245 1.00 93.19 231 THR A O 1
ATOM 1764 N N . TRP A 1 232 ? 15.843 -12.419 -24.611 1.00 92.31 232 TRP A N 1
ATOM 1765 C CA . TRP A 1 232 ? 16.646 -12.527 -25.838 1.00 92.31 232 TRP A CA 1
ATOM 1766 C C . TRP A 1 232 ? 17.875 -11.598 -25.871 1.00 92.31 232 TRP A C 1
ATOM 1768 O O . TRP A 1 232 ? 18.815 -11.854 -26.625 1.00 92.31 232 TRP A O 1
ATOM 1778 N N . VAL A 1 233 ? 17.874 -10.518 -25.083 1.00 93.25 233 VAL A N 1
ATOM 1779 C CA . VAL A 1 233 ? 19.018 -9.610 -24.898 1.00 93.25 233 VAL A CA 1
ATOM 1780 C C . VAL A 1 233 ? 20.044 -10.287 -24.002 1.00 93.25 233 VAL A C 1
ATOM 1782 O O . VAL A 1 233 ? 21.194 -10.437 -24.404 1.00 93.25 233 VAL A O 1
ATOM 1785 N N . LEU A 1 234 ? 19.596 -10.780 -22.845 1.00 91.62 234 LEU A N 1
ATOM 1786 C CA . LEU A 1 234 ? 20.426 -11.472 -21.857 1.00 91.62 234 LEU A CA 1
ATOM 1787 C C . LEU A 1 234 ? 21.072 -12.728 -22.461 1.00 91.62 234 LEU A C 1
ATOM 1789 O O . LEU A 1 234 ? 22.283 -12.913 -22.367 1.00 91.62 234 LEU A O 1
ATOM 1793 N N . GLU A 1 235 ? 20.302 -13.537 -23.197 1.00 92.44 235 GLU A N 1
ATOM 1794 C CA . GLU A 1 235 ? 20.830 -14.672 -23.963 1.00 92.44 235 GLU A CA 1
ATOM 1795 C C . GLU A 1 235 ? 21.910 -14.269 -24.977 1.00 92.44 235 GLU A C 1
ATOM 1797 O O . GLU A 1 235 ? 22.864 -15.016 -25.197 1.00 92.44 235 GLU A O 1
ATOM 1802 N N . ARG A 1 236 ? 21.754 -13.121 -25.647 1.00 92.06 236 ARG A N 1
ATOM 1803 C CA . ARG A 1 236 ? 22.693 -12.667 -26.679 1.00 92.06 236 ARG A CA 1
ATOM 1804 C C . ARG A 1 236 ? 23.953 -12.051 -26.073 1.00 92.06 236 ARG A C 1
ATOM 1806 O O . ARG A 1 236 ? 25.032 -12.306 -26.605 1.00 92.06 236 ARG A O 1
ATOM 1813 N N . ALA A 1 237 ? 23.830 -11.336 -24.957 1.00 91.75 237 ALA A N 1
ATOM 1814 C CA . ALA A 1 237 ? 24.954 -10.869 -24.152 1.00 91.75 237 ALA A CA 1
ATOM 1815 C C . ALA A 1 237 ? 25.743 -12.049 -23.554 1.00 91.75 237 ALA A C 1
ATOM 1817 O O . ALA A 1 237 ? 26.966 -12.066 -23.643 1.00 91.75 237 ALA A O 1
ATOM 1818 N N . ALA A 1 238 ? 25.066 -13.091 -23.059 1.00 90.00 238 ALA A N 1
ATOM 1819 C CA . ALA A 1 238 ? 25.714 -14.313 -22.576 1.00 90.00 238 ALA A CA 1
ATOM 1820 C C . ALA A 1 238 ? 26.444 -15.087 -23.694 1.00 90.00 238 ALA A C 1
ATOM 1822 O O . ALA A 1 238 ? 27.531 -15.616 -23.473 1.00 90.00 238 ALA A O 1
ATOM 1823 N N . LYS A 1 239 ? 25.875 -15.134 -24.909 1.00 92.75 239 LYS A N 1
ATOM 1824 C CA . LYS A 1 239 ? 26.505 -15.769 -26.085 1.00 92.75 239 LYS A CA 1
ATOM 1825 C C . LYS A 1 239 ? 27.664 -14.945 -26.665 1.00 92.75 239 LYS A C 1
ATOM 1827 O O . LYS A 1 239 ? 28.576 -15.529 -27.237 1.00 92.75 239 LYS A O 1
ATOM 1832 N N . ASN A 1 240 ? 27.624 -13.615 -26.548 1.00 91.88 240 ASN A N 1
ATOM 1833 C CA . ASN A 1 240 ? 28.662 -12.693 -27.020 1.00 91.88 240 ASN A CA 1
ATOM 1834 C C . ASN A 1 240 ? 28.837 -11.530 -26.016 1.00 91.88 240 ASN A C 1
ATOM 1836 O O . ASN A 1 240 ? 28.196 -10.482 -26.185 1.00 91.88 240 ASN A O 1
ATOM 1840 N N . PRO A 1 241 ? 29.686 -11.691 -24.981 1.00 88.19 241 PRO A N 1
ATOM 1841 C CA . PRO A 1 241 ? 29.912 -10.665 -23.964 1.00 88.19 241 PRO A CA 1
ATOM 1842 C C . PRO A 1 241 ? 30.349 -9.325 -24.565 1.00 88.19 241 PRO A C 1
ATOM 1844 O O . PRO A 1 241 ? 31.175 -9.282 -25.476 1.00 88.19 241 PRO A O 1
ATOM 1847 N N . GLY A 1 242 ? 29.769 -8.227 -24.074 1.00 82.50 242 GLY A N 1
ATOM 1848 C CA . GLY A 1 242 ? 30.035 -6.871 -24.572 1.00 82.50 242 GLY A CA 1
ATOM 1849 C C . GLY A 1 242 ? 29.383 -6.516 -25.918 1.00 82.50 242 GLY A C 1
ATOM 1850 O O . GLY A 1 242 ? 29.600 -5.414 -26.410 1.00 82.50 242 GLY A O 1
ATOM 1851 N N . SER A 1 243 ? 28.581 -7.403 -26.526 1.00 86.88 243 SER A N 1
ATOM 1852 C CA . SER A 1 243 ? 27.909 -7.110 -27.809 1.00 86.88 243 SER A CA 1
ATOM 1853 C C . SER A 1 243 ? 26.604 -6.309 -27.692 1.00 86.88 243 SER A C 1
ATOM 1855 O O . SER A 1 243 ? 26.155 -5.749 -28.693 1.00 86.88 243 SER A O 1
ATOM 1857 N N . ILE A 1 244 ? 25.986 -6.270 -26.504 1.00 87.62 244 ILE A N 1
ATOM 1858 C CA . ILE A 1 244 ? 24.800 -5.464 -26.168 1.00 87.62 244 ILE A CA 1
ATOM 1859 C C . ILE A 1 244 ? 24.923 -4.999 -24.706 1.00 87.62 244 ILE A C 1
ATOM 1861 O O . ILE A 1 244 ? 25.457 -5.729 -23.872 1.00 87.62 244 ILE A O 1
ATOM 1865 N N . GLU A 1 245 ? 24.429 -3.796 -24.416 1.00 89.50 245 GLU A N 1
ATOM 1866 C CA . GLU A 1 245 ? 24.254 -3.237 -23.069 1.00 89.50 245 GLU A CA 1
ATOM 1867 C C . GLU A 1 245 ? 23.132 -3.975 -22.312 1.00 89.50 245 GLU A C 1
ATOM 1869 O O . GLU A 1 245 ? 22.007 -4.081 -22.806 1.00 89.50 245 GLU A O 1
ATOM 1874 N N . THR A 1 246 ? 23.430 -4.487 -21.117 1.00 93.25 246 THR A N 1
ATOM 1875 C CA . THR A 1 246 ? 22.444 -5.064 -20.188 1.00 93.25 246 THR A CA 1
ATOM 1876 C C . THR A 1 246 ? 22.281 -4.161 -18.968 1.00 93.25 246 THR A C 1
ATOM 1878 O O . THR A 1 246 ? 23.130 -3.316 -18.690 1.00 93.25 246 THR A O 1
ATOM 1881 N N . CYS A 1 247 ? 21.166 -4.294 -18.247 1.00 94.94 247 CYS A N 1
ATOM 1882 C CA . CYS A 1 247 ? 20.867 -3.437 -17.101 1.00 94.94 247 CYS A CA 1
ATOM 1883 C C . CYS A 1 247 ? 21.504 -4.018 -15.822 1.00 94.94 247 CYS A C 1
ATOM 1885 O O . CYS A 1 247 ? 20.962 -4.985 -15.281 1.00 94.94 247 CYS A O 1
ATOM 1887 N N . PRO A 1 248 ? 22.573 -3.421 -15.256 1.00 93.25 248 PRO A N 1
ATOM 1888 C CA . PRO A 1 248 ? 23.293 -4.015 -14.125 1.00 93.25 248 PRO A CA 1
ATOM 1889 C C . PRO A 1 248 ? 22.423 -4.161 -12.869 1.00 93.25 248 PRO A C 1
ATOM 1891 O O . PRO A 1 248 ? 22.618 -5.085 -12.085 1.00 93.25 248 PRO A O 1
ATOM 1894 N N . TYR A 1 249 ? 21.425 -3.293 -12.678 1.00 93.75 249 TYR A N 1
ATOM 1895 C CA . TYR A 1 249 ? 20.456 -3.413 -11.583 1.00 93.75 249 TYR A CA 1
ATOM 1896 C C . TYR A 1 249 ? 19.563 -4.654 -11.729 1.00 93.75 249 TYR A C 1
ATOM 18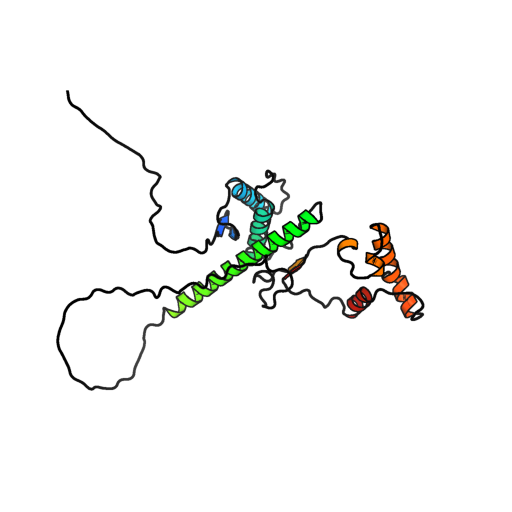98 O O . TYR A 1 249 ? 19.288 -5.331 -10.741 1.00 93.75 249 TYR A O 1
ATOM 1906 N N . TYR A 1 250 ? 19.136 -4.967 -12.957 1.00 93.19 250 TYR A N 1
ATOM 1907 C CA . TYR A 1 250 ? 18.343 -6.161 -13.247 1.00 93.19 250 TYR A CA 1
ATOM 1908 C C . TYR A 1 250 ? 19.201 -7.425 -13.148 1.00 93.19 250 TYR A C 1
ATOM 1910 O O . TYR A 1 250 ? 18.795 -8.385 -12.500 1.00 93.19 250 TYR A O 1
ATOM 1918 N N . ASP A 1 251 ? 20.401 -7.400 -13.730 1.00 91.12 251 ASP A N 1
ATOM 1919 C CA . ASP A 1 251 ? 21.314 -8.544 -13.751 1.00 91.12 251 ASP A CA 1
ATOM 1920 C C . ASP A 1 251 ? 21.745 -8.935 -12.328 1.00 91.12 251 ASP A C 1
ATOM 1922 O O . ASP A 1 251 ? 21.693 -10.110 -11.970 1.00 91.12 251 ASP A O 1
ATOM 1926 N N . ASN A 1 252 ? 22.076 -7.955 -11.476 1.00 90.69 252 ASN A N 1
ATOM 1927 C CA . ASN A 1 252 ? 22.399 -8.195 -10.065 1.00 90.69 252 ASN A CA 1
ATOM 1928 C C . ASN A 1 252 ? 21.199 -8.741 -9.272 1.00 90.69 252 ASN A C 1
ATOM 1930 O O . ASN A 1 252 ? 21.371 -9.652 -8.464 1.00 90.69 252 ASN A O 1
ATOM 1934 N N . PHE A 1 253 ? 19.984 -8.230 -9.507 1.00 88.88 253 PHE A N 1
ATOM 1935 C CA . PHE A 1 253 ? 18.770 -8.742 -8.861 1.00 88.88 253 PHE A CA 1
ATOM 1936 C C . PHE A 1 253 ? 18.463 -10.187 -9.292 1.00 88.88 253 PHE A C 1
ATOM 1938 O O . PHE A 1 253 ? 18.214 -11.053 -8.455 1.00 88.88 253 PHE A O 1
ATOM 1945 N N . HIS A 1 254 ? 18.560 -10.476 -10.592 1.00 86.75 254 HIS A N 1
ATOM 1946 C CA . HIS A 1 254 ? 18.364 -11.815 -11.145 1.00 86.75 254 HIS A CA 1
ATOM 1947 C C . HIS A 1 254 ? 19.459 -12.801 -10.688 1.00 86.75 254 HIS A C 1
ATOM 1949 O O . HIS A 1 254 ? 19.184 -13.989 -10.522 1.00 86.75 254 HIS A O 1
ATOM 1955 N N . ALA A 1 255 ? 20.692 -12.334 -10.466 1.00 87.25 255 ALA A N 1
ATOM 1956 C CA . ALA A 1 255 ? 21.785 -13.146 -9.928 1.00 87.25 255 ALA A CA 1
ATOM 1957 C C . ALA A 1 255 ? 21.662 -13.403 -8.413 1.00 87.25 255 ALA A C 1
ATOM 1959 O O . ALA A 1 255 ? 22.069 -14.467 -7.949 1.00 87.25 255 ALA A O 1
ATOM 1960 N N . ALA A 1 256 ? 21.089 -12.465 -7.648 1.00 84.81 256 ALA A N 1
ATOM 1961 C CA . ALA A 1 256 ? 20.782 -12.651 -6.226 1.00 84.81 256 ALA A CA 1
ATOM 1962 C C . ALA A 1 256 ? 19.616 -13.634 -5.997 1.00 84.81 256 ALA A C 1
ATOM 1964 O O . ALA A 1 256 ? 19.633 -14.400 -5.033 1.00 84.81 256 ALA A O 1
ATOM 1965 N N . GLY A 1 257 ? 18.638 -13.648 -6.909 1.00 76.75 257 GLY A N 1
ATOM 1966 C CA . GLY A 1 257 ? 17.543 -14.616 -6.939 1.00 76.75 257 GLY A CA 1
ATOM 1967 C C . GLY A 1 257 ? 16.383 -14.324 -5.976 1.00 76.75 257 GLY A C 1
ATOM 1968 O O . GLY A 1 257 ? 16.421 -13.421 -5.137 1.00 76.75 257 GLY A O 1
ATOM 1969 N N . GLU A 1 258 ? 15.321 -15.128 -6.104 1.00 64.50 258 GLU A N 1
ATOM 1970 C CA . GLU A 1 258 ? 14.033 -14.948 -5.405 1.00 64.50 258 GLU A CA 1
ATOM 1971 C C . GLU A 1 258 ? 14.102 -15.096 -3.871 1.00 64.50 258 GLU A C 1
ATOM 1973 O O . GLU A 1 258 ? 13.145 -14.767 -3.174 1.00 64.50 258 GLU A O 1
ATOM 1978 N N . SER A 1 259 ? 15.226 -15.562 -3.319 1.00 60.31 259 SER A N 1
ATOM 1979 C CA . SER A 1 259 ? 15.450 -15.713 -1.874 1.00 60.31 259 SER A CA 1
ATOM 1980 C C . SER A 1 259 ? 15.642 -14.388 -1.121 1.00 60.31 259 SER A C 1
ATOM 1982 O O . SER A 1 259 ? 15.719 -14.396 0.108 1.00 60.31 259 SER A O 1
ATOM 1984 N N . THR A 1 260 ? 15.705 -13.251 -1.822 1.00 64.62 260 THR A N 1
ATOM 1985 C CA . THR A 1 260 ? 15.858 -11.920 -1.212 1.00 64.62 260 THR A CA 1
ATOM 1986 C C . THR A 1 260 ? 14.509 -11.389 -0.709 1.00 64.62 260 THR A C 1
ATOM 1988 O O . THR A 1 260 ? 13.817 -10.643 -1.401 1.00 64.62 260 THR A O 1
ATOM 1991 N N . SER A 1 261 ? 14.115 -11.766 0.510 1.00 74.56 261 SER A N 1
ATOM 1992 C CA . SER A 1 261 ? 12.914 -11.226 1.156 1.00 74.56 261 SER A CA 1
ATOM 1993 C C . SER A 1 261 ? 13.106 -9.770 1.605 1.00 74.56 261 SER A C 1
ATOM 1995 O O . SER A 1 261 ? 14.060 -9.428 2.302 1.00 74.56 261 SER A O 1
ATOM 1997 N N . LEU A 1 262 ? 12.158 -8.902 1.240 1.00 82.62 262 LEU A N 1
ATOM 1998 C CA . LEU A 1 262 ? 12.080 -7.537 1.768 1.00 82.62 262 LEU A CA 1
ATOM 1999 C C . LEU A 1 262 ? 11.714 -7.584 3.265 1.00 82.62 262 LEU A C 1
ATOM 2001 O O . LEU A 1 262 ? 10.699 -8.201 3.607 1.00 82.62 262 LEU A O 1
ATOM 2005 N N . PRO A 1 263 ? 12.493 -6.953 4.165 1.00 84.12 263 PRO A N 1
ATOM 2006 C CA . PRO A 1 263 ? 12.183 -6.949 5.589 1.00 84.12 263 PRO A CA 1
ATOM 2007 C C . PRO A 1 263 ? 10.945 -6.093 5.875 1.00 84.12 263 PRO A C 1
ATOM 2009 O O . PRO A 1 263 ? 10.675 -5.113 5.177 1.00 84.12 263 PRO A O 1
ATOM 2012 N N . SER A 1 264 ? 10.197 -6.448 6.917 1.00 85.19 264 SER A N 1
ATOM 2013 C CA . SER A 1 264 ? 8.960 -5.769 7.308 1.00 85.19 264 SER A CA 1
ATOM 2014 C C . SER A 1 264 ? 9.171 -4.259 7.510 1.00 85.19 264 SER A C 1
ATOM 2016 O O . SER A 1 264 ? 10.028 -3.818 8.276 1.00 85.19 264 SER A O 1
ATOM 2018 N N . GLY A 1 265 ? 8.382 -3.461 6.796 1.00 85.88 265 GLY A N 1
ATOM 2019 C CA . GLY A 1 265 ? 8.599 -2.034 6.562 1.00 85.88 265 GLY A CA 1
ATOM 2020 C C . GLY A 1 265 ? 7.486 -1.447 5.686 1.00 85.88 265 GLY A C 1
ATOM 2021 O O . GLY A 1 265 ? 6.675 -2.200 5.138 1.00 85.88 265 GLY A O 1
ATOM 2022 N N . VAL A 1 266 ? 7.431 -0.118 5.577 1.00 89.12 266 VAL A N 1
ATOM 2023 C CA . VAL A 1 266 ? 6.512 0.593 4.666 1.00 89.12 266 VAL A CA 1
ATOM 2024 C C . VAL A 1 266 ? 7.344 1.277 3.592 1.00 89.12 266 VAL A C 1
ATOM 2026 O O . VAL A 1 266 ? 8.064 2.226 3.891 1.00 89.12 266 VAL A O 1
ATOM 2029 N N . TYR A 1 267 ? 7.277 0.777 2.363 1.00 90.12 267 TYR A N 1
ATOM 2030 C CA . TYR A 1 267 ? 8.104 1.243 1.249 1.00 90.12 267 TYR A CA 1
ATOM 2031 C C . TYR A 1 267 ? 7.235 1.981 0.235 1.00 90.12 267 TYR A C 1
ATOM 2033 O O . TYR A 1 267 ? 6.287 1.391 -0.283 1.00 90.12 267 TYR A O 1
ATOM 2041 N N . ASP A 1 268 ? 7.572 3.244 -0.011 1.00 86.69 268 ASP A N 1
ATOM 2042 C CA . ASP A 1 268 ? 6.972 4.140 -1.007 1.00 86.69 268 ASP A CA 1
ATOM 2043 C C . ASP A 1 268 ? 7.894 4.273 -2.232 1.00 86.69 268 ASP A C 1
ATOM 2045 O O . ASP A 1 268 ? 9.126 4.345 -2.005 1.00 86.69 268 ASP A O 1
#

Radius of gyration: 30.57 Å; chains: 1; bounding box: 77×60×101 Å

Sequence (268 aa):
TRTPSSTAGSEWQQQAQHTSCTAYFNMRFDLDGLDVFFPYERIYLEQHQYMRSLKQALDAGGHCLLEMPTGTGKTVCLLSLITSYQFANPSAGKLVYCTRTVPEMNSVMEELATVLSYRAEQLQDDQNQQEVGDNGGTAMDGSGAKDIEDVVSADTPESNNGVRKRKRRRVFRRKGGGPPMGSIPDNGGAGGSGVLALCLSSRRNMCVHERVMEESDREAVDAACRSMTATWVLERAAKNPGSIETCPYYDNFHAAGESTSLPSGVYD